Protein AF-0000000072240256 (afdb_homodimer)

InterPro domains:
  IPR012967 Caffeic acid 3-O-methyltransferase-like, dimerisation domain [PF08100] (17-102)
  IPR016461 O-methyltransferase-like [PS51683] (16-143)
  IPR036388 Winged helix-like DNA-binding domain superfamily [G3DSA:1.10.10.10] (6-111)
  IPR036390 Winged helix DNA-binding domain superfamily [SSF46785] (7-102)

Solvent-accessible surface area (backbone atoms only — not comparable to full-atom values): 14854 Å² total; per-residue (Å²): 123,79,47,72,65,53,49,48,50,53,40,48,49,53,51,48,54,38,41,46,10,36,51,48,16,33,53,53,35,35,38,56,76,59,38,49,56,48,52,32,44,51,49,19,64,73,68,71,41,66,30,42,29,59,56,52,11,62,75,56,64,32,20,48,69,39,36,38,48,51,50,53,54,36,28,78,71,47,32,26,42,73,38,80,74,62,69,63,14,30,37,64,28,80,58,28,52,34,47,24,83,86,44,90,83,36,47,40,65,57,35,59,56,62,43,23,66,68,52,49,54,52,37,69,42,42,53,57,25,26,46,67,53,43,78,80,53,97,67,66,63,88,105,120,79,48,72,66,52,49,48,50,53,40,47,49,52,51,49,54,38,40,48,11,38,51,48,16,32,51,54,35,35,39,56,75,59,39,49,58,48,51,32,44,52,47,19,65,72,68,71,42,68,30,41,30,59,56,50,12,63,75,56,65,33,19,48,69,37,35,38,46,50,51,53,55,36,27,77,70,46,33,29,40,73,38,81,76,62,69,64,14,29,38,64,28,79,58,27,52,35,48,25,82,86,44,90,82,36,48,40,64,58,35,59,56,62,42,23,66,69,53,50,52,53,38,70,43,43,54,58,23,26,46,67,54,43,77,81,51,98,66,66,63,87,107

Nearest PDB structures (foldseek):
  1lnw-assembly4_G  TM=4.981E-01  e=1.175E-02  Pseudomonas aeruginosa
  1zar-assembly1_A  TM=7.454E-01  e=1.101E-01  Archaeoglobus fulgidus
  1zao-assembly1_A  TM=7.449E-01  e=1.402E-01  Archaeoglobus fulgidus
  4b8x-assembly1_A  TM=4.854E-01  e=3.284E-02  Streptomyces coelicolor
  3e6m-assembly3_E  TM=4.024E-01  e=3.092E-02  Ruegeria pomeroyi

Foldseek 3Di:
DPPPVRVVVVVVVVVVCVVCVLVVLVLLLCCLVLCLQVVQAVVCVVVVHWAALQRSCVVSVHDSVVSLVSVVVVVVVVQWPADVPPHRTIHGGPNVVLSHPPDPNRCVVVSCVCSPPVNVVQVVCVVVCVVVVDRPDPPPPPD/DPPPVRVVVVVVVVVVCVVCVLVVLVLLLCCLVLCLQVVQAVVCVVVVHWAALQRSCVVSVHDSVVSLVSVVVVVVVVQWPQDVPPHRTIHGGPNVVLSHPPDPNRCVVVSCVCSPPVNVVQVVCVVVCVVVVDRPDPPPPPD

Sequence (286 aa):
MPGYYEEYFEDFHTIFNICSGHWKTAILRTLVSLGFIDIIEAKATETKGPVLASEVASLCHTDKDFTYRLLRAASTLSLVKEHDYPQYSFTVTRLGSLLLKDREDSARGLILWEGSKELCHIWLELEKAVKTGKKVTGDMFWLMPGYYEEYFEDFHTIFNICSGHWKTAILRTLVSLGFIDIIEAKATETKGPVLASEVASLCHTDKDFTYRLLRAASTLSLVKEHDYPQYSFTVTRLGSLLLKDREDSARGLILWEGSKELCHIWLELEKAVKTGKKVTGDMFWL

Secondary structure (DSSP, 8-state):
---HHHHHHHHHHHHHHHHTHHHHHHHHHHHHHTTHHHHHHHHHHHHTS-EEHHHHHHHHT--HHHHHHHHHHHHHTTSEEEESSSTTEEEE-TTGGGG-TT-TT-SHHHHHHHT-HHHHHHHTTHHHHHHH---SSTT----/---HHHHHHHHHHHHHHHHTHHHHHHHHHHHHHTTHHHHHHHHHHHHTS-EEHHHHHHHHT--HHHHHHHHHHHHHTTSEEEESSSTTEEEE-TTGGGG-TT-TT-SHHHHHHHT-HHHHHHHTTHHHHHHH---SSTT----

Organism: Galdieria sulphuraria (NCBI:txid130081)

Structure (mmCIF, N/CA/C/O backbone):
data_AF-0000000072240256-model_v1
#
loop_
_entity.id
_entity.type
_entity.pdbx_description
1 polymer O-methyltransferase
#
loop_
_atom_site.group_PDB
_atom_site.id
_atom_site.type_symbol
_atom_site.label_atom_id
_atom_site.label_alt_id
_atom_site.label_comp_id
_atom_site.label_asym_id
_atom_site.label_entity_id
_atom_site.label_seq_id
_atom_site.pdbx_PDB_ins_code
_atom_site.Cartn_x
_atom_site.Cartn_y
_atom_site.Cartn_z
_atom_site.occupancy
_atom_site.B_iso_or_equiv
_atom_site.auth_seq_id
_atom_site.auth_comp_id
_atom_site.auth_asym_id
_atom_site.auth_atom_id
_atom_site.pdbx_PDB_model_num
ATOM 1 N N . MET A 1 1 ? -22.5 -0.4 21.953 1 55.22 1 MET A N 1
ATOM 2 C CA . MET A 1 1 ? -21.469 0.494 21.438 1 55.22 1 MET A CA 1
ATOM 3 C C . MET A 1 1 ? -20.094 -0.173 21.469 1 55.22 1 MET A C 1
ATOM 5 O O . MET A 1 1 ? -19.766 -0.878 22.422 1 55.22 1 MET A O 1
ATOM 9 N N . PRO A 1 2 ? -19.438 -0.271 20.266 1 68.69 2 PRO A N 1
ATOM 10 C CA . PRO A 1 2 ? -18.219 -1.046 20.469 1 68.69 2 PRO A CA 1
ATOM 11 C C . PRO A 1 2 ? -17.391 -0.545 21.656 1 68.69 2 PRO A C 1
ATOM 13 O O . PRO A 1 2 ? -17.406 0.646 21.969 1 68.69 2 PRO A O 1
ATOM 16 N N . GLY A 1 3 ? -17.031 -1.345 22.578 1 79.06 3 GLY A N 1
ATOM 17 C CA . GLY A 1 3 ? -16.125 -0.976 23.656 1 79.06 3 GLY A CA 1
ATOM 18 C C . GLY A 1 3 ? -14.844 -0.327 23.156 1 79.06 3 GLY A C 1
ATOM 19 O O . GLY A 1 3 ? -14.531 -0.375 21.969 1 79.06 3 GLY A O 1
ATOM 20 N N . TYR A 1 4 ? -14.336 0.497 24.078 1 85.19 4 TYR A N 1
ATOM 21 C CA . TYR A 1 4 ? -13.078 1.182 23.781 1 85.19 4 TYR A CA 1
ATOM 22 C C . TYR A 1 4 ? -12.109 0.248 23.078 1 85.19 4 TYR A C 1
ATOM 24 O O . TYR A 1 4 ? -11.516 0.613 22.047 1 85.19 4 TYR A O 1
ATOM 32 N N . TYR A 1 5 ? -11.969 -0.942 23.5 1 87.69 5 TYR A N 1
ATOM 33 C CA . TYR A 1 5 ? -11 -1.888 22.953 1 87.69 5 TYR A CA 1
ATOM 34 C C . TYR A 1 5 ? -11.398 -2.332 21.547 1 87.69 5 TYR A C 1
ATOM 36 O O . TYR A 1 5 ? -10.539 -2.521 20.688 1 87.69 5 TYR A O 1
ATOM 44 N N . GLU A 1 6 ? -12.688 -2.424 21.359 1 89.94 6 GLU A N 1
ATOM 45 C CA . GLU A 1 6 ? -13.172 -2.803 20.031 1 89.94 6 GLU A CA 1
ATOM 46 C C . GLU A 1 6 ? -12.906 -1.7 19.016 1 89.94 6 GLU A C 1
ATOM 48 O O . GLU A 1 6 ? -12.461 -1.974 17.891 1 89.94 6 GLU A O 1
ATOM 53 N N . GLU A 1 7 ? -13.18 -0.525 19.453 1 90.06 7 GLU A N 1
ATOM 54 C CA . GLU A 1 7 ? -12.914 0.614 18.578 1 90.06 7 GLU A CA 1
ATOM 55 C C . GLU A 1 7 ? -11.422 0.758 18.297 1 90.06 7 GLU A C 1
ATOM 57 O O . GLU A 1 7 ? -11.031 1.042 17.156 1 90.06 7 GLU A O 1
ATOM 62 N N . TYR A 1 8 ? -10.641 0.623 19.344 1 91.81 8 TYR A N 1
ATOM 63 C CA . TYR A 1 8 ? -9.195 0.705 19.188 1 91.81 8 TYR A CA 1
ATOM 64 C C . TYR A 1 8 ? -8.695 -0.358 18.219 1 91.81 8 TYR A C 1
ATOM 66 O O . TYR A 1 8 ? -7.887 -0.067 17.328 1 91.81 8 TYR A O 1
ATOM 74 N N . PHE A 1 9 ? -9.211 -1.522 18.375 1 91.75 9 PHE A N 1
ATOM 75 C CA . PHE A 1 9 ? -8.773 -2.621 17.516 1 91.75 9 PHE A CA 1
ATOM 76 C C . PHE A 1 9 ? -9.148 -2.359 16.062 1 91.75 9 PHE A C 1
ATOM 78 O O . PHE A 1 9 ? -8.359 -2.621 15.156 1 91.75 9 PHE A O 1
ATOM 85 N N . GLU A 1 10 ? -10.289 -1.871 15.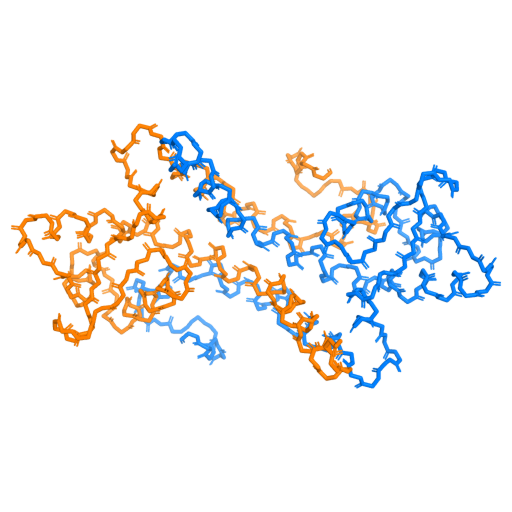859 1 94.69 10 GLU A N 1
ATOM 86 C CA . GLU A 1 10 ? -10.727 -1.55 14.508 1 94.69 10 GLU A CA 1
ATOM 87 C C . GLU A 1 10 ? -9.867 -0.456 13.891 1 94.69 10 GLU A C 1
ATOM 89 O O . GLU A 1 10 ? -9.477 -0.55 12.727 1 94.69 10 GLU A O 1
ATOM 94 N N . ASP A 1 11 ? -9.578 0.544 14.695 1 95.5 11 ASP A N 1
ATOM 95 C CA . ASP A 1 11 ? -8.758 1.647 14.219 1 95.5 11 ASP A CA 1
ATOM 96 C C . ASP A 1 11 ? -7.324 1.188 13.953 1 95.5 11 ASP A C 1
ATOM 98 O O . ASP A 1 11 ? -6.723 1.556 12.945 1 95.5 11 ASP A O 1
ATOM 102 N N . PHE A 1 12 ? -6.855 0.411 14.82 1 94.75 12 PHE A N 1
ATOM 103 C CA . PHE A 1 12 ? -5.508 -0.117 14.648 1 94.75 12 PHE A CA 1
ATOM 104 C C . PHE A 1 12 ? -5.418 -0.975 13.391 1 94.75 12 PHE A C 1
ATOM 106 O O . PHE A 1 12 ? -4.445 -0.883 12.641 1 94.75 12 PHE A O 1
ATOM 113 N N . HIS A 1 13 ? -6.402 -1.775 13.211 1 94.75 13 HIS A N 1
ATOM 114 C CA . HIS A 1 13 ? -6.449 -2.602 12.008 1 94.75 13 HIS A CA 1
ATOM 115 C C . HIS A 1 13 ? -6.445 -1.742 10.75 1 94.75 13 HIS A C 1
ATOM 117 O O . HIS A 1 13 ? -5.766 -2.068 9.773 1 94.75 13 HIS A O 1
ATOM 123 N N . THR A 1 14 ? -7.172 -0.685 10.773 1 95.94 14 THR A N 1
ATOM 124 C CA . THR A 1 14 ? -7.219 0.231 9.641 1 95.94 14 THR A CA 1
ATOM 125 C C . THR A 1 14 ? -5.852 0.865 9.398 1 95.94 14 THR A C 1
ATOM 127 O O . THR A 1 14 ? -5.383 0.927 8.258 1 95.94 14 THR A O 1
ATOM 130 N N . ILE A 1 15 ? -5.148 1.296 10.469 1 96.56 15 ILE A N 1
ATOM 131 C CA . ILE A 1 15 ? -3.814 1.884 10.359 1 96.56 15 ILE A CA 1
ATOM 132 C C . ILE A 1 15 ? -2.834 0.845 9.82 1 96.56 15 ILE A C 1
ATOM 134 O O . ILE A 1 15 ? -2.029 1.143 8.938 1 96.56 15 ILE A O 1
ATOM 138 N N . PHE A 1 16 ? -2.998 -0.315 10.375 1 93.62 16 PHE A N 1
ATOM 139 C CA . PHE A 1 16 ? -2.123 -1.391 9.922 1 93.62 16 PHE A CA 1
ATOM 140 C C . PHE A 1 16 ? -2.34 -1.68 8.438 1 93.62 16 PHE A C 1
ATOM 142 O O . PHE A 1 16 ? -1.383 -1.915 7.699 1 93.62 16 PHE A O 1
ATOM 149 N N . ASN A 1 17 ? -3.561 -1.658 8.031 1 93.81 17 ASN A N 1
ATOM 150 C CA . ASN A 1 17 ? -3.896 -1.899 6.629 1 93.81 17 ASN A CA 1
ATOM 151 C C . ASN A 1 17 ? -3.299 -0.833 5.715 1 93.81 17 ASN A C 1
ATOM 153 O O . ASN A 1 17 ? -2.83 -1.14 4.617 1 93.81 17 ASN A O 1
ATOM 157 N N . ILE A 1 18 ? -3.289 0.385 6.109 1 95.5 18 ILE A N 1
ATOM 158 C CA . ILE A 1 18 ? -2.68 1.469 5.348 1 95.5 18 ILE A CA 1
ATOM 159 C C . ILE A 1 18 ? -1.162 1.291 5.32 1 95.5 18 ILE A C 1
ATOM 161 O O . ILE A 1 18 ? -0.541 1.367 4.258 1 95.5 18 ILE A O 1
ATOM 165 N N . CYS A 1 19 ? -0.596 1.024 6.449 1 94 19 CYS A N 1
ATOM 166 C CA . CYS A 1 19 ? 0.85 0.909 6.605 1 94 19 CYS A CA 1
ATOM 167 C C . CYS A 1 19 ? 1.397 -0.248 5.777 1 94 19 CYS A C 1
ATOM 169 O O . CYS A 1 19 ? 2.498 -0.159 5.23 1 94 19 CYS A O 1
ATOM 171 N N . SER A 1 20 ? 0.608 -1.283 5.68 1 91.56 20 SER A N 1
ATOM 172 C CA . SER A 1 20 ? 1.059 -2.484 4.984 1 91.56 20 SER A CA 1
ATOM 173 C C . SER A 1 20 ? 0.743 -2.41 3.492 1 91.56 20 SER A C 1
ATOM 175 O O . SER A 1 20 ? 0.905 -3.395 2.77 1 91.56 20 SER A O 1
ATOM 177 N N . GLY A 1 21 ? 0.26 -1.317 3.041 1 94 21 GLY A N 1
ATOM 178 C CA . GLY A 1 21 ? -0.138 -1.176 1.648 1 94 21 GLY A CA 1
ATOM 179 C C . GLY A 1 21 ? 0.978 -1.496 0.673 1 94 21 GLY A C 1
ATOM 180 O O . GLY A 1 21 ? 0.738 -2.09 -0.38 1 94 21 GLY A O 1
ATOM 181 N N . HIS A 1 22 ? 2.193 -1.195 1.035 1 90.62 22 HIS A N 1
ATOM 182 C CA . HIS A 1 22 ? 3.324 -1.367 0.131 1 90.62 22 HIS A CA 1
ATOM 183 C C . HIS A 1 22 ? 3.584 -2.844 -0.151 1 90.62 22 HIS A C 1
ATOM 185 O O . HIS A 1 22 ? 3.949 -3.211 -1.271 1 90.62 22 HIS A O 1
ATOM 191 N N . TRP A 1 23 ? 3.502 -3.629 0.8 1 90.81 23 TRP A N 1
ATOM 192 C CA . TRP A 1 23 ? 3.779 -5.02 0.456 1 90.81 23 TRP A CA 1
ATOM 193 C C . TRP A 1 23 ? 2.598 -5.645 -0.282 1 90.81 23 TRP A C 1
ATOM 195 O O . TRP A 1 23 ? 2.779 -6.539 -1.109 1 90.81 23 TRP A O 1
ATOM 205 N N . LYS A 1 24 ? 1.324 -5.195 -0.043 1 95.12 24 LYS A N 1
ATOM 206 C CA . LYS A 1 24 ? 0.193 -5.68 -0.831 1 95.12 24 LYS A CA 1
ATOM 207 C C . LYS A 1 24 ? 0.356 -5.316 -2.305 1 95.12 24 LYS A C 1
ATOM 209 O O . LYS A 1 24 ? 0.07 -6.133 -3.184 1 95.12 24 LYS A O 1
ATOM 214 N N . THR A 1 25 ? 0.802 -4.078 -2.545 1 95.31 25 THR A N 1
ATOM 215 C CA . THR A 1 25 ? 1.117 -3.656 -3.904 1 95.31 25 THR A CA 1
ATOM 216 C C . THR A 1 25 ? 2.182 -4.562 -4.52 1 95.31 25 THR A C 1
ATOM 218 O O . THR A 1 25 ? 2.057 -4.984 -5.672 1 95.31 25 THR A O 1
ATOM 221 N N . ALA A 1 26 ? 3.205 -4.871 -3.771 1 94.44 26 ALA A N 1
ATOM 222 C CA . ALA A 1 26 ? 4.297 -5.715 -4.254 1 94.44 26 ALA A CA 1
ATOM 223 C C . ALA A 1 26 ? 3.799 -7.117 -4.59 1 94.44 26 ALA A C 1
ATOM 225 O O . ALA A 1 26 ? 4.195 -7.695 -5.605 1 94.44 26 ALA A O 1
ATOM 226 N N . ILE A 1 27 ? 2.973 -7.652 -3.74 1 96.19 27 ILE A N 1
ATOM 227 C CA . ILE A 1 27 ? 2.406 -8.977 -3.963 1 96.19 27 ILE A CA 1
ATOM 228 C C . ILE A 1 27 ? 1.609 -8.984 -5.266 1 96.19 27 ILE A C 1
ATOM 230 O O . ILE A 1 27 ? 1.808 -9.859 -6.117 1 96.19 27 ILE A O 1
ATOM 234 N N . LEU A 1 28 ? 0.774 -8.023 -5.414 1 97.31 28 LEU A N 1
ATOM 235 C CA . LEU A 1 28 ? -0.078 -7.895 -6.594 1 97.31 28 LEU A CA 1
ATOM 236 C C . LEU A 1 28 ? 0.761 -7.766 -7.859 1 97.31 28 LEU A C 1
ATOM 238 O O . LEU A 1 28 ? 0.53 -8.477 -8.836 1 97.31 28 LEU A O 1
ATOM 242 N N . ARG A 1 29 ? 1.693 -6.91 -7.848 1 95.94 29 ARG A N 1
ATOM 243 C CA . ARG A 1 29 ? 2.547 -6.68 -9.008 1 95.94 29 ARG A CA 1
ATOM 244 C C . ARG A 1 29 ? 3.332 -7.934 -9.367 1 95.94 29 ARG A C 1
ATOM 246 O O . ARG A 1 29 ? 3.473 -8.266 -10.547 1 95.94 29 ARG A O 1
ATOM 253 N N . THR A 1 30 ? 3.846 -8.586 -8.375 1 96.69 30 THR A N 1
ATOM 254 C CA . THR A 1 30 ? 4.668 -9.773 -8.602 1 96.69 30 THR A CA 1
ATOM 255 C C . THR A 1 30 ? 3.83 -10.906 -9.188 1 96.69 30 THR A C 1
ATOM 257 O O . THR A 1 30 ? 4.277 -11.602 -10.102 1 96.69 30 THR A O 1
ATOM 260 N N . LEU A 1 31 ? 2.605 -11.07 -8.719 1 97.56 31 LEU A N 1
ATOM 261 C CA . LEU A 1 31 ? 1.695 -12.07 -9.258 1 97.56 31 LEU A CA 1
ATOM 262 C C . LEU A 1 31 ? 1.493 -11.867 -10.758 1 97.56 31 LEU A C 1
ATOM 264 O O . LEU A 1 31 ? 1.553 -12.82 -11.531 1 97.56 31 LEU A O 1
ATOM 268 N N . VAL A 1 32 ? 1.311 -10.656 -11.109 1 96.94 32 VAL A N 1
ATOM 269 C CA . VAL A 1 32 ? 0.989 -10.305 -12.484 1 96.94 32 VAL A CA 1
ATOM 270 C C . VAL A 1 32 ? 2.238 -10.422 -13.352 1 96.94 32 VAL A C 1
ATOM 272 O O . VAL A 1 32 ? 2.199 -11.031 -14.43 1 96.94 32 VAL A O 1
ATOM 275 N N . SER A 1 33 ? 3.324 -9.891 -12.883 1 96.31 33 SER A N 1
ATOM 276 C CA . SER A 1 33 ? 4.551 -9.852 -13.672 1 96.31 33 SER A CA 1
ATOM 277 C C . SER A 1 33 ? 5.094 -11.25 -13.914 1 96.31 33 SER A C 1
ATOM 279 O O . SER A 1 33 ? 5.676 -11.523 -14.969 1 96.31 33 SER A O 1
ATOM 281 N N . LEU A 1 34 ? 4.863 -12.125 -12.992 1 97.56 34 LEU A N 1
ATOM 282 C CA . LEU A 1 34 ? 5.406 -13.477 -13.117 1 97.56 34 LEU A CA 1
ATOM 283 C C . LEU A 1 34 ? 4.43 -14.391 -13.852 1 97.56 34 LEU A C 1
ATOM 285 O O . LEU A 1 34 ? 4.75 -15.547 -14.133 1 97.56 34 LEU A O 1
ATOM 289 N N . GLY A 1 35 ? 3.213 -13.914 -14.062 1 97.81 35 GLY A N 1
ATOM 290 C CA . GLY A 1 35 ? 2.242 -14.656 -14.844 1 97.81 35 GLY A CA 1
ATOM 291 C C . GLY A 1 35 ? 1.503 -15.711 -14.047 1 97.81 35 GLY A C 1
ATOM 292 O O . GLY A 1 35 ? 0.917 -16.641 -14.609 1 97.81 35 GLY A O 1
ATOM 293 N N . PHE A 1 36 ? 1.508 -15.602 -12.742 1 98.69 36 PHE A N 1
ATOM 294 C CA . PHE A 1 36 ? 0.912 -16.625 -11.891 1 98.69 36 PHE A CA 1
ATOM 295 C C . PHE A 1 36 ? -0.586 -16.734 -12.148 1 98.69 36 PHE A C 1
ATOM 297 O O . PHE A 1 36 ? -1.126 -17.844 -12.227 1 98.69 36 PHE A O 1
ATOM 304 N N . ILE A 1 37 ? -1.282 -15.648 -12.312 1 98.75 37 ILE A N 1
ATOM 305 C CA . ILE A 1 37 ? -2.73 -15.641 -12.484 1 98.75 37 ILE A CA 1
ATOM 306 C C . ILE A 1 37 ? -3.105 -16.359 -13.781 1 98.75 37 ILE A C 1
ATOM 308 O O . ILE A 1 37 ? -4 -17.203 -13.789 1 98.75 37 ILE A O 1
ATOM 312 N N . ASP A 1 38 ? -2.355 -16.094 -14.828 1 98.62 38 ASP A N 1
ATOM 313 C CA . ASP A 1 38 ? -2.625 -16.688 -16.125 1 98.62 38 ASP A CA 1
ATOM 314 C C . ASP A 1 38 ? -2.391 -18.203 -16.109 1 98.62 38 ASP A C 1
ATOM 316 O O . ASP A 1 38 ? -3.201 -18.969 -16.625 1 98.62 38 ASP A O 1
ATOM 320 N N . ILE A 1 39 ? -1.32 -18.578 -15.5 1 98.75 39 ILE A N 1
ATOM 321 C CA . ILE A 1 39 ? -0.947 -19.984 -15.477 1 98.75 39 ILE A CA 1
ATOM 322 C C . ILE A 1 39 ? -1.946 -20.766 -14.633 1 98.75 39 ILE A C 1
ATOM 324 O O . ILE A 1 39 ? -2.369 -21.859 -15.016 1 98.75 39 ILE A O 1
ATOM 328 N N . ILE A 1 40 ? -2.332 -20.219 -13.484 1 98.88 40 ILE A N 1
ATOM 329 C CA . ILE A 1 40 ? -3.287 -20.906 -12.617 1 98.88 40 ILE A CA 1
ATOM 330 C C . ILE A 1 40 ? -4.621 -21.062 -13.344 1 98.88 40 ILE A C 1
ATOM 332 O O . ILE A 1 40 ? -5.219 -22.141 -13.336 1 98.88 40 ILE A O 1
ATOM 336 N N . GLU A 1 41 ? -5.043 -20.016 -13.977 1 98.56 41 GLU A N 1
ATOM 337 C CA . GLU A 1 41 ? -6.312 -20.062 -14.688 1 98.56 41 GLU A CA 1
ATOM 338 C C . GLU A 1 41 ? -6.273 -21.094 -15.82 1 98.56 41 GLU A C 1
ATOM 340 O O . GLU A 1 41 ? -7.199 -21.891 -15.969 1 98.56 41 GLU A O 1
ATOM 345 N N . ALA A 1 42 ? -5.23 -21.062 -16.594 1 98.31 42 ALA A N 1
ATOM 346 C CA . ALA A 1 42 ? -5.094 -21.984 -17.719 1 98.31 42 ALA A CA 1
ATOM 347 C C . ALA A 1 42 ? -5.07 -23.438 -17.25 1 98.31 42 ALA A C 1
ATOM 349 O O . ALA A 1 42 ? -5.781 -24.281 -17.781 1 98.31 42 ALA A O 1
ATOM 350 N N . LYS A 1 43 ? -4.297 -23.688 -16.25 1 98.56 43 LYS A N 1
ATOM 351 C CA . LYS A 1 43 ? -4.156 -25.047 -15.758 1 98.56 43 LYS A CA 1
ATOM 352 C C . LYS A 1 43 ? -5.434 -25.516 -15.07 1 98.56 43 LYS A C 1
ATOM 354 O O . LYS A 1 43 ? -5.824 -26.688 -15.195 1 98.56 43 LYS A O 1
ATOM 359 N N . ALA A 1 44 ? -6.062 -24.609 -14.312 1 98.25 44 ALA A N 1
ATOM 360 C CA . ALA A 1 44 ? -7.32 -24.969 -13.656 1 98.25 44 ALA A CA 1
ATOM 361 C C . ALA A 1 44 ? -8.391 -25.328 -14.688 1 98.25 44 ALA A C 1
ATOM 363 O O . ALA A 1 44 ? -9.188 -26.25 -14.453 1 98.25 44 ALA A O 1
ATOM 364 N N . THR A 1 45 ? -8.438 -24.594 -15.742 1 97.12 45 THR A N 1
ATOM 365 C CA . THR A 1 45 ? -9.375 -24.875 -16.828 1 97.12 45 THR A CA 1
ATOM 366 C C . THR A 1 45 ? -9.062 -26.219 -17.484 1 97.12 45 THR A C 1
ATOM 368 O O . THR A 1 45 ? -9.969 -26.984 -17.781 1 97.12 45 THR A O 1
ATOM 371 N N . GLU A 1 46 ? -7.781 -26.422 -17.703 1 97.69 46 GLU A N 1
ATOM 372 C CA . GLU A 1 46 ? -7.328 -27.656 -18.344 1 97.69 46 GLU A CA 1
ATOM 373 C C . GLU A 1 46 ? -7.648 -28.875 -17.484 1 97.69 46 GLU A C 1
ATOM 375 O O . GLU A 1 46 ? -8.148 -29.875 -17.984 1 97.69 46 GLU A O 1
ATOM 380 N N . THR A 1 47 ? -7.441 -28.812 -16.188 1 96.94 47 THR A N 1
ATOM 381 C CA . THR A 1 47 ? -7.539 -29.969 -15.297 1 96.94 47 THR A CA 1
ATOM 382 C C . THR A 1 47 ? -8.875 -29.969 -14.555 1 96.94 47 THR A C 1
ATOM 384 O O . THR A 1 47 ? -9.203 -30.938 -13.859 1 96.94 47 THR A O 1
ATOM 387 N N . LYS A 1 48 ? -9.625 -28.938 -14.719 1 96.88 48 LYS A N 1
ATOM 388 C CA . LYS A 1 48 ? -10.906 -28.75 -14.047 1 96.88 48 LYS A CA 1
ATOM 389 C C . LYS A 1 48 ? -10.75 -28.859 -12.531 1 96.88 48 LYS A C 1
ATOM 391 O O . LYS A 1 48 ? -11.516 -29.578 -11.867 1 96.88 48 LYS A O 1
ATOM 396 N N . GLY A 1 49 ? -9.719 -28.25 -12.039 1 97.31 49 GLY A N 1
ATOM 397 C CA . GLY A 1 49 ? -9.438 -28.281 -10.617 1 97.31 49 GLY A CA 1
ATOM 398 C C . GLY A 1 49 ? -8.367 -27.297 -10.195 1 97.31 49 GLY A C 1
ATOM 399 O O . GLY A 1 49 ? -7.82 -26.578 -11.031 1 97.31 49 GLY A O 1
ATOM 400 N N . PRO A 1 50 ? -8.109 -27.25 -8.867 1 98.56 50 PRO A N 1
ATOM 401 C CA . PRO A 1 50 ? -7.082 -26.328 -8.367 1 98.56 50 PRO A CA 1
ATOM 402 C C . PRO A 1 50 ? -5.676 -26.734 -8.805 1 98.56 50 PRO A C 1
ATOM 404 O O . PRO A 1 50 ? -5.434 -27.906 -9.125 1 98.56 50 PRO A O 1
ATOM 407 N N . VAL A 1 51 ? -4.801 -25.75 -8.867 1 98.75 51 VAL A N 1
ATOM 408 C CA . VAL A 1 51 ? -3.443 -25.938 -9.375 1 98.75 51 VAL A CA 1
ATOM 409 C C . VAL A 1 51 ? -2.447 -25.875 -8.219 1 98.75 51 VAL A C 1
ATOM 411 O O . VAL A 1 51 ? -2.516 -24.969 -7.379 1 98.75 51 VAL A O 1
ATOM 414 N N . LEU A 1 52 ? -1.559 -26.797 -8.18 1 98.81 52 LEU A N 1
ATOM 415 C CA . LEU A 1 52 ? -0.552 -26.844 -7.121 1 98.81 52 LEU A CA 1
ATOM 416 C C . LEU A 1 52 ? 0.452 -25.703 -7.285 1 98.81 52 LEU A C 1
ATOM 418 O O . LEU A 1 52 ? 0.872 -25.391 -8.406 1 98.81 52 LEU A O 1
ATOM 422 N N . ALA A 1 53 ? 0.86 -25.156 -6.109 1 98.75 53 ALA A N 1
ATOM 423 C CA . ALA A 1 53 ? 1.897 -24.141 -6.129 1 98.75 53 ALA A CA 1
ATOM 424 C C . ALA A 1 53 ? 3.162 -24.641 -6.816 1 98.75 53 ALA A C 1
ATOM 426 O O . ALA A 1 53 ? 3.838 -23.891 -7.52 1 98.75 53 ALA A O 1
ATOM 427 N N . SER A 1 54 ? 3.461 -25.891 -6.602 1 98.62 54 SER A N 1
ATOM 428 C CA . SER A 1 54 ? 4.656 -26.484 -7.203 1 98.62 54 SER A CA 1
ATOM 429 C C . SER A 1 54 ? 4.555 -26.5 -8.727 1 98.62 54 SER A C 1
ATOM 431 O O . SER A 1 54 ? 5.555 -26.328 -9.422 1 98.62 54 SER A O 1
ATOM 433 N N . GLU A 1 55 ? 3.377 -26.734 -9.242 1 98.62 55 GLU A N 1
ATOM 434 C CA . GLU A 1 55 ? 3.164 -26.719 -10.688 1 98.62 55 GLU A CA 1
ATOM 435 C C . GLU A 1 55 ? 3.32 -25.297 -11.242 1 98.62 55 GLU A C 1
ATOM 437 O O . GLU A 1 55 ? 3.916 -25.109 -12.305 1 98.62 55 GLU A O 1
ATOM 442 N N . VAL A 1 56 ? 2.82 -24.359 -10.531 1 98.75 56 VAL A N 1
ATOM 443 C CA . VAL A 1 56 ? 2.967 -22.969 -10.93 1 98.75 56 VAL A CA 1
ATOM 444 C C . VAL A 1 56 ? 4.449 -22.594 -10.969 1 98.75 56 VAL A C 1
ATOM 446 O O . VAL A 1 56 ? 4.922 -22 -11.945 1 98.75 56 VAL A O 1
ATOM 449 N N . ALA A 1 57 ? 5.16 -22.984 -9.891 1 98.75 57 ALA A N 1
ATOM 450 C CA . ALA A 1 57 ? 6.59 -22.703 -9.797 1 98.75 57 ALA A CA 1
ATOM 451 C C . ALA A 1 57 ? 7.344 -23.281 -10.984 1 98.75 57 ALA A C 1
ATOM 453 O O . ALA A 1 57 ? 8.195 -22.625 -11.586 1 98.75 57 ALA A O 1
ATOM 454 N N . SER A 1 58 ? 7.008 -24.5 -11.336 1 98.62 58 SER A N 1
ATOM 455 C CA . SER A 1 58 ? 7.664 -25.188 -12.438 1 98.62 58 SER A CA 1
ATOM 456 C C . SER A 1 58 ? 7.391 -24.484 -13.766 1 98.62 58 SER A C 1
ATOM 458 O O . SER A 1 58 ? 8.312 -24.25 -14.555 1 98.62 58 SER A O 1
ATOM 460 N N . LEU A 1 59 ? 6.18 -24.125 -13.992 1 98.12 59 LEU A N 1
ATOM 461 C CA . LEU A 1 59 ? 5.77 -23.547 -15.266 1 98.12 59 LEU A CA 1
ATOM 462 C C . LEU A 1 59 ? 6.285 -22.125 -15.414 1 98.12 59 LEU A C 1
ATOM 464 O O . LEU A 1 59 ? 6.594 -21.688 -16.516 1 98.12 59 LEU A O 1
ATOM 468 N N . CYS A 1 60 ? 6.418 -21.422 -14.312 1 98.12 60 CYS A N 1
ATOM 469 C CA . CYS A 1 60 ? 6.859 -20.031 -14.344 1 98.12 60 CYS A CA 1
ATOM 470 C C . CYS A 1 60 ? 8.352 -19.922 -14.062 1 98.12 60 CYS A C 1
ATOM 472 O O . CYS A 1 60 ? 8.914 -18.828 -14.07 1 98.12 60 CYS A O 1
ATOM 474 N N . HIS A 1 61 ? 8.992 -21.016 -13.82 1 98.12 61 HIS A N 1
ATOM 475 C CA . HIS A 1 61 ? 10.422 -21.062 -13.539 1 98.12 61 HIS A CA 1
ATOM 476 C C . HIS A 1 61 ? 10.789 -20.188 -12.344 1 98.12 61 HIS A C 1
ATOM 478 O O . HIS A 1 61 ? 11.688 -19.344 -12.445 1 98.12 61 HIS A O 1
ATOM 484 N N . THR A 1 62 ? 10.047 -20.422 -11.258 1 98.44 62 THR A N 1
ATOM 485 C CA . THR A 1 62 ? 10.289 -19.719 -10 1 98.44 62 THR A CA 1
ATOM 486 C C . THR A 1 62 ? 10.578 -20.703 -8.875 1 98.44 62 THR A C 1
ATOM 488 O O . THR A 1 62 ? 10.461 -21.906 -9.055 1 98.44 62 THR A O 1
ATOM 491 N N . ASP A 1 63 ? 11.094 -20.172 -7.723 1 97.81 63 ASP A N 1
ATOM 492 C CA . ASP A 1 63 ? 11.398 -21 -6.566 1 97.81 63 ASP A CA 1
ATOM 493 C C . ASP A 1 63 ? 10.125 -21.578 -5.945 1 97.81 63 ASP A C 1
ATOM 495 O O . ASP A 1 63 ? 9.156 -20.844 -5.723 1 97.81 63 ASP A O 1
ATOM 499 N N . 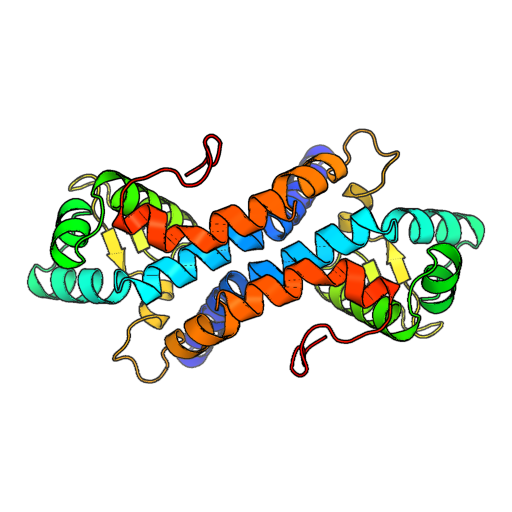LYS A 1 64 ? 10.125 -22.844 -5.621 1 97.69 64 LYS A N 1
ATOM 500 C CA . LYS A 1 64 ? 8.93 -23.562 -5.164 1 97.69 64 LYS A CA 1
ATOM 501 C C . LYS A 1 64 ? 8.406 -22.969 -3.859 1 97.69 64 LYS A C 1
ATOM 503 O O . LYS A 1 64 ? 7.219 -22.672 -3.744 1 97.69 64 LYS A O 1
ATOM 508 N N . ASP A 1 65 ? 9.297 -22.812 -2.871 1 96.12 65 ASP A N 1
ATOM 509 C CA . ASP A 1 65 ? 8.891 -22.328 -1.557 1 96.12 65 ASP A CA 1
ATOM 510 C C . ASP A 1 65 ? 8.367 -20.891 -1.635 1 96.12 65 ASP A C 1
ATOM 512 O O . ASP A 1 65 ? 7.316 -20.578 -1.078 1 96.12 65 ASP A O 1
ATOM 516 N N . PHE A 1 66 ? 9.086 -20.047 -2.359 1 96.5 66 PHE A N 1
ATOM 517 C CA . PHE A 1 66 ? 8.703 -18.656 -2.475 1 96.5 66 PHE A CA 1
ATOM 518 C C . PHE A 1 66 ? 7.438 -18.5 -3.309 1 96.5 66 PHE A C 1
ATOM 520 O O . PHE A 1 66 ? 6.633 -17.594 -3.066 1 96.5 66 PHE A O 1
ATOM 527 N N . THR A 1 67 ? 7.242 -19.375 -4.266 1 98.19 67 THR A N 1
ATOM 528 C CA . THR A 1 67 ? 6.008 -19.375 -5.039 1 98.19 67 THR A CA 1
ATOM 529 C C . THR A 1 67 ? 4.805 -19.656 -4.145 1 98.19 67 THR A C 1
ATOM 531 O O . THR A 1 67 ? 3.811 -18.938 -4.18 1 98.19 67 THR A O 1
ATOM 534 N N . TYR A 1 68 ? 4.957 -20.656 -3.283 1 98.31 68 TYR A N 1
ATOM 535 C CA . TYR A 1 68 ? 3.865 -21 -2.373 1 98.31 68 TYR A CA 1
ATOM 536 C C . TYR A 1 68 ? 3.578 -19.844 -1.422 1 98.31 68 TYR A C 1
ATOM 538 O O . TYR A 1 68 ? 2.42 -19.484 -1.194 1 98.31 68 TYR A O 1
ATOM 546 N N . ARG A 1 69 ? 4.586 -19.266 -0.905 1 96.62 69 ARG A N 1
ATOM 547 C CA . ARG A 1 69 ? 4.418 -18.172 0.036 1 96.62 69 ARG A CA 1
ATOM 548 C C . ARG A 1 69 ? 3.732 -16.984 -0.63 1 96.62 69 ARG A C 1
ATOM 550 O O . ARG A 1 69 ? 2.881 -16.328 -0.022 1 96.62 69 ARG A O 1
ATOM 557 N N . LEU A 1 70 ? 4.16 -16.688 -1.843 1 97.75 70 LEU A N 1
ATOM 558 C CA . LEU A 1 70 ? 3.525 -15.586 -2.566 1 97.75 70 LEU A CA 1
ATOM 559 C C . LEU A 1 70 ? 2.049 -15.875 -2.807 1 97.75 70 LEU A C 1
ATOM 561 O O . LEU A 1 70 ? 1.202 -14.992 -2.619 1 97.75 70 LEU A O 1
ATOM 565 N N . LEU A 1 71 ? 1.761 -17.109 -3.207 1 98.62 71 LEU A N 1
ATOM 566 C CA . LEU A 1 71 ? 0.375 -17.469 -3.484 1 98.62 71 LEU A CA 1
ATOM 567 C C . LEU A 1 71 ? -0.459 -17.453 -2.209 1 98.62 71 LEU A C 1
ATOM 569 O O . LEU A 1 71 ? -1.626 -17.047 -2.232 1 98.62 71 LEU A O 1
ATOM 573 N N . ARG A 1 72 ? 0.134 -17.859 -1.107 1 98.19 72 ARG A N 1
ATOM 574 C CA . ARG A 1 72 ? -0.562 -17.781 0.173 1 98.19 72 ARG A CA 1
ATOM 575 C C . ARG A 1 72 ? -0.856 -16.328 0.551 1 98.19 72 ARG A C 1
ATOM 577 O O . ARG A 1 72 ? -1.96 -16.016 0.998 1 98.19 72 ARG A O 1
ATOM 584 N N . ALA A 1 73 ? 0.129 -15.523 0.385 1 97.06 73 ALA A N 1
ATOM 585 C CA . ALA A 1 73 ? -0.074 -14.102 0.644 1 97.06 73 ALA A CA 1
ATOM 586 C C . ALA A 1 73 ? -1.168 -13.531 -0.255 1 97.06 73 ALA A C 1
ATOM 588 O O . ALA A 1 73 ? -2.035 -12.781 0.208 1 97.06 73 ALA A O 1
ATOM 589 N N . ALA A 1 74 ? -1.174 -13.906 -1.535 1 98.31 74 ALA A N 1
ATOM 590 C CA . ALA A 1 74 ? -2.17 -13.438 -2.494 1 98.31 74 ALA A CA 1
ATOM 591 C C . ALA A 1 74 ? -3.57 -13.898 -2.1 1 98.31 74 ALA A C 1
ATOM 593 O O . ALA A 1 74 ? -4.555 -13.195 -2.355 1 98.31 74 ALA A O 1
ATOM 594 N N . SER A 1 75 ? -3.643 -15.086 -1.465 1 98.62 75 SER A N 1
ATOM 595 C CA . SER A 1 75 ? -4.934 -15.609 -1.029 1 98.62 75 SER A CA 1
ATOM 596 C C . SER A 1 75 ? -5.531 -14.758 0.086 1 98.62 75 SER A C 1
ATOM 598 O O . SER A 1 75 ? -6.75 -14.609 0.173 1 98.62 75 SER A O 1
ATOM 600 N N . THR A 1 76 ? -4.656 -14.195 0.94 1 96.81 76 THR A N 1
ATOM 601 C CA . THR A 1 76 ? -5.133 -13.312 1.996 1 96.81 76 THR A CA 1
ATOM 602 C C . THR A 1 76 ? -5.699 -12.023 1.405 1 96.81 76 THR A C 1
ATOM 604 O O . THR A 1 76 ? -6.504 -11.344 2.043 1 96.81 76 THR A O 1
ATOM 607 N N . LEU A 1 77 ? -5.301 -11.695 0.189 1 97.19 77 LEU A N 1
ATOM 608 C CA . LEU A 1 77 ? -5.812 -10.531 -0.518 1 97.19 77 LEU A CA 1
ATOM 609 C C . LEU A 1 77 ? -6.988 -10.906 -1.414 1 97.19 77 LEU A C 1
ATOM 611 O O . LEU A 1 77 ? -7.488 -10.078 -2.174 1 97.19 77 LEU A O 1
ATOM 615 N N . SER A 1 78 ? -7.34 -12.141 -1.432 1 98.31 78 SER A N 1
ATOM 616 C CA . SER A 1 78 ? -8.492 -12.688 -2.139 1 98.31 78 SER A CA 1
ATOM 617 C C . SER A 1 78 ? -8.266 -12.68 -3.646 1 98.31 78 SER A C 1
ATOM 619 O O . SER A 1 78 ? -9.227 -12.641 -4.422 1 98.31 78 SER A O 1
ATOM 621 N N . LEU A 1 79 ? -7.043 -12.695 -4.062 1 98.62 79 LEU A N 1
ATOM 622 C CA . LEU A 1 79 ? -6.734 -12.719 -5.488 1 98.62 79 LEU A CA 1
ATOM 623 C C . LEU A 1 79 ? -6.77 -14.148 -6.023 1 98.62 79 LEU A C 1
ATOM 625 O O . LEU A 1 79 ? -7.082 -14.367 -7.195 1 98.62 79 LEU A O 1
ATOM 629 N N . VAL A 1 80 ? -6.422 -15.047 -5.16 1 98.88 80 VAL A N 1
ATOM 630 C CA . VAL A 1 80 ? -6.527 -16.484 -5.41 1 98.88 80 VAL A CA 1
ATOM 631 C C . VAL A 1 80 ? -7.152 -17.172 -4.199 1 98.88 80 VAL A C 1
ATOM 633 O O . VAL A 1 80 ? -7.234 -16.594 -3.117 1 98.88 80 VAL A O 1
ATOM 636 N N . LYS A 1 81 ? -7.66 -18.297 -4.418 1 98.81 81 LYS A N 1
ATOM 637 C CA . LYS A 1 81 ? -8.211 -19.125 -3.342 1 98.81 81 LYS A CA 1
ATOM 638 C C . LYS A 1 81 ? -7.316 -20.328 -3.064 1 98.81 81 LYS A C 1
ATOM 640 O O . LYS A 1 81 ? -6.992 -21.094 -3.977 1 98.81 81 LYS A O 1
ATOM 645 N N . GLU A 1 82 ? -6.848 -20.422 -1.879 1 98.81 82 GLU A N 1
ATOM 646 C CA . GLU A 1 82 ? -6.145 -21.641 -1.465 1 98.81 82 GLU A CA 1
ATOM 647 C C . GLU A 1 82 ? -7.121 -22.734 -1.052 1 98.81 82 GLU A C 1
ATOM 649 O O . GLU A 1 82 ? -8.062 -22.469 -0.29 1 98.81 82 GLU A O 1
ATOM 654 N N . HIS A 1 83 ? -6.918 -23.922 -1.593 1 98.56 83 HIS A N 1
ATOM 655 C CA . HIS A 1 83 ? -7.824 -25.016 -1.298 1 98.56 83 HIS A CA 1
ATOM 656 C C . HIS A 1 83 ? -7.23 -25.953 -0.249 1 98.56 83 HIS A C 1
ATOM 658 O O . HIS A 1 83 ? -6.008 -26.062 -0.13 1 98.56 83 HIS A O 1
ATOM 664 N N . ASP A 1 84 ? -8.086 -26.562 0.465 1 97.06 84 ASP A N 1
ATOM 665 C CA . ASP A 1 84 ? -7.668 -27.531 1.474 1 97.06 84 ASP A CA 1
ATOM 666 C C . ASP A 1 84 ? -7.23 -28.844 0.827 1 97.06 84 ASP A C 1
ATOM 668 O O . ASP A 1 84 ? -6.355 -29.531 1.352 1 97.06 84 ASP A O 1
ATOM 672 N N . TYR A 1 85 ? -7.902 -29.125 -0.297 1 95.19 85 TYR A N 1
ATOM 673 C CA . TYR A 1 85 ? -7.582 -30.344 -1.026 1 95.19 85 TYR A CA 1
ATOM 674 C C . TYR A 1 85 ? -7.594 -30.109 -2.531 1 95.19 85 TYR A C 1
ATOM 676 O O . TYR A 1 85 ? -8.57 -29.594 -3.078 1 95.19 85 TYR A O 1
ATOM 684 N N . PRO A 1 86 ? -6.469 -30.609 -3.146 1 96.44 86 PRO A N 1
ATOM 685 C CA . PRO A 1 86 ? -5.184 -31.016 -2.564 1 96.44 86 PRO A CA 1
ATOM 686 C C . PRO A 1 86 ? -4.492 -29.875 -1.823 1 96.44 86 PRO A C 1
ATOM 688 O O . PRO A 1 86 ? -4.75 -28.703 -2.105 1 96.44 86 PRO A O 1
ATOM 691 N N . GLN A 1 87 ? -3.709 -30.172 -0.89 1 97.38 87 GLN A N 1
ATOM 692 C CA . GLN A 1 87 ? -2.979 -29.141 -0.141 1 97.38 87 GLN A CA 1
ATOM 693 C C . GLN A 1 87 ? -2.078 -28.328 -1.062 1 97.38 87 GLN A C 1
ATOM 695 O O . GLN A 1 87 ? -1.61 -28.828 -2.088 1 97.38 87 GLN A O 1
ATOM 700 N N . TYR A 1 88 ? -1.94 -27 -0.766 1 98.19 88 TYR A N 1
ATOM 701 C CA . TYR A 1 88 ? -1.042 -26.094 -1.464 1 98.19 88 TYR A CA 1
ATOM 702 C C . TYR A 1 88 ? -1.524 -25.828 -2.887 1 98.19 88 TYR A C 1
ATOM 704 O O . TYR A 1 88 ? -0.715 -25.672 -3.805 1 98.19 88 TYR A O 1
ATOM 712 N N . SER A 1 89 ? -2.822 -25.844 -3.041 1 98.81 89 SER A N 1
ATOM 713 C CA . SER A 1 89 ? -3.377 -25.625 -4.375 1 98.81 89 SER A CA 1
ATOM 714 C C . SER A 1 89 ? -4.25 -24.375 -4.41 1 98.81 89 SER A C 1
ATOM 716 O O . SER A 1 89 ? -4.758 -23.938 -3.375 1 98.81 89 SER A O 1
ATOM 718 N N . PHE A 1 90 ? -4.371 -23.844 -5.621 1 98.88 90 PHE A N 1
ATOM 719 C CA . PHE A 1 90 ? -4.984 -22.531 -5.758 1 98.88 90 PHE A CA 1
ATOM 720 C C . PHE A 1 90 ? -5.832 -22.453 -7.02 1 98.88 90 PHE A C 1
ATOM 722 O O . PHE A 1 90 ? -5.574 -23.172 -7.992 1 98.88 90 PHE A O 1
ATOM 729 N N . THR A 1 91 ? -6.852 -21.656 -6.98 1 98.88 91 THR A N 1
ATOM 730 C CA . THR A 1 91 ? -7.602 -21.203 -8.141 1 98.88 91 THR A CA 1
ATOM 731 C C . THR A 1 91 ? -7.703 -19.672 -8.148 1 98.88 91 THR A C 1
ATOM 733 O O . THR A 1 91 ? -7.504 -19.031 -7.121 1 98.88 91 THR A O 1
ATOM 736 N N . VAL A 1 92 ? -7.938 -19.172 -9.328 1 98.69 92 VAL A N 1
ATOM 737 C CA . VAL A 1 92 ? -8.125 -17.719 -9.445 1 98.69 92 VAL A CA 1
ATOM 738 C C . VAL A 1 92 ? -9.523 -17.344 -8.984 1 98.69 92 VAL A C 1
ATOM 740 O O . VAL A 1 92 ? -10.508 -18.016 -9.32 1 98.69 92 VAL A O 1
ATOM 743 N N . THR A 1 93 ? -9.641 -16.312 -8.086 1 98.56 93 THR A N 1
ATOM 744 C CA . THR A 1 93 ? -10.938 -15.828 -7.637 1 98.56 93 THR A CA 1
ATOM 745 C C . THR A 1 93 ? -11.555 -14.906 -8.68 1 98.56 93 THR A C 1
ATOM 747 O O . THR A 1 93 ? -10.922 -14.586 -9.688 1 98.56 93 THR A O 1
ATOM 750 N N . ARG A 1 94 ? -12.781 -14.531 -8.414 1 97.06 94 ARG A N 1
ATOM 751 C CA . ARG A 1 94 ? -13.414 -13.523 -9.258 1 97.06 94 ARG A CA 1
ATOM 752 C C . ARG A 1 94 ? -12.586 -12.234 -9.281 1 97.06 94 ARG A C 1
ATOM 754 O O . ARG A 1 94 ? -12.367 -11.656 -10.344 1 97.06 94 ARG A O 1
ATOM 761 N N . LEU A 1 95 ? -12.117 -11.758 -8.148 1 97.94 95 LEU A N 1
ATOM 762 C CA . LEU A 1 95 ? -11.281 -10.562 -8.047 1 97.94 95 LEU A CA 1
ATOM 763 C C . LEU A 1 95 ? -9.992 -10.734 -8.844 1 97.94 95 LEU A C 1
ATOM 765 O O . LEU A 1 95 ? -9.633 -9.859 -9.633 1 97.94 95 LEU A O 1
ATOM 769 N N . GLY A 1 96 ? -9.383 -11.883 -8.68 1 98.31 96 GLY A N 1
ATOM 770 C CA . GLY A 1 96 ? -8.125 -12.156 -9.359 1 98.31 96 GLY A CA 1
ATOM 771 C C . GLY A 1 96 ? -8.266 -12.227 -10.867 1 98.31 96 GLY A C 1
ATOM 772 O O . GLY A 1 96 ? -7.305 -11.977 -11.594 1 98.31 96 GLY A O 1
ATOM 773 N N . SER A 1 97 ? -9.453 -12.594 -11.32 1 97.56 97 SER A N 1
ATOM 774 C CA . SER A 1 97 ? -9.672 -12.742 -12.758 1 97.56 97 SER A CA 1
ATOM 775 C C . SER A 1 97 ? -9.516 -11.406 -13.477 1 97.56 97 SER A C 1
ATOM 777 O O . SER A 1 97 ? -9.328 -11.375 -14.695 1 97.56 97 SER A O 1
ATOM 779 N N . LEU A 1 98 ? -9.539 -10.305 -12.781 1 97.31 98 LEU A N 1
ATOM 780 C CA . LEU A 1 98 ? -9.32 -8.984 -13.367 1 97.31 98 LEU A CA 1
ATOM 781 C C . LEU A 1 98 ? -7.863 -8.797 -13.766 1 97.31 98 LEU A C 1
ATOM 783 O O . LEU A 1 98 ? -7.523 -7.84 -14.469 1 97.31 98 LEU A O 1
ATOM 787 N N . LEU A 1 99 ? -7.043 -9.719 -13.438 1 97.88 99 LEU A N 1
ATOM 788 C CA . LEU A 1 99 ? -5.609 -9.602 -13.688 1 97.88 99 LEU A CA 1
ATOM 789 C C . LEU A 1 99 ? -5.199 -10.445 -14.891 1 97.88 99 LEU A C 1
ATOM 791 O O . LEU A 1 99 ? -4.035 -10.43 -15.297 1 97.88 99 LEU A O 1
ATOM 795 N N . LEU A 1 100 ? -6.148 -11.156 -15.438 1 97.94 100 LEU A N 1
ATOM 796 C CA . LEU A 1 100 ? -5.859 -12.031 -16.578 1 97.94 100 LEU A CA 1
ATOM 797 C C . LEU A 1 100 ? -5.465 -11.219 -17.797 1 97.94 100 LEU A C 1
ATOM 799 O O . LEU A 1 100 ? -6.082 -10.195 -18.094 1 97.94 100 LEU A O 1
ATOM 803 N N . LYS A 1 101 ? -4.461 -11.656 -18.469 1 95.75 101 LYS A N 1
ATOM 804 C CA . LYS A 1 101 ? -3.906 -10.945 -19.609 1 95.75 101 LYS A CA 1
ATOM 805 C C . LYS A 1 101 ? -4.898 -10.898 -20.766 1 95.75 101 LYS A C 1
ATOM 807 O O . LYS A 1 101 ? -4.945 -9.922 -21.516 1 95.75 101 LYS A O 1
ATOM 812 N N . ASP A 1 102 ? -5.746 -11.859 -20.984 1 93.81 102 ASP A N 1
ATOM 813 C CA . ASP A 1 102 ? -6.602 -11.977 -22.156 1 93.81 102 ASP A CA 1
ATOM 814 C C . ASP A 1 102 ? -7.98 -11.375 -21.891 1 93.81 102 ASP A C 1
ATOM 816 O O . ASP A 1 102 ? -8.836 -11.367 -22.781 1 93.81 102 ASP A O 1
ATOM 820 N N . ARG A 1 103 ? -8.219 -10.891 -20.766 1 93.69 103 ARG A N 1
ATOM 821 C CA . ARG A 1 103 ? -9.492 -10.258 -20.422 1 93.69 103 ARG A CA 1
ATOM 822 C C . ARG A 1 103 ? -9.555 -8.828 -20.969 1 93.69 103 ARG A C 1
ATOM 824 O O . ARG A 1 103 ? -8.586 -8.078 -20.844 1 93.69 103 ARG A O 1
ATOM 831 N N . GLU A 1 104 ? -10.609 -8.43 -21.594 1 92.06 104 GLU A N 1
ATOM 832 C CA . GLU A 1 104 ? -10.773 -7.117 -22.219 1 92.06 104 GLU A CA 1
ATOM 833 C C . GLU A 1 104 ? -10.766 -6.012 -21.156 1 92.06 104 GLU A C 1
ATOM 835 O O . GLU A 1 104 ? -10.25 -4.922 -21.406 1 92.06 104 GLU A O 1
ATOM 840 N N . ASP A 1 105 ? -11.336 -6.281 -20.047 1 93.38 105 ASP A N 1
ATOM 841 C CA . ASP A 1 105 ? -11.43 -5.285 -18.984 1 93.38 105 ASP A CA 1
ATOM 842 C C . ASP A 1 105 ? -10.414 -5.562 -17.875 1 93.38 105 ASP A C 1
ATOM 844 O O . ASP A 1 105 ? -10.68 -5.305 -16.703 1 93.38 105 ASP A O 1
ATOM 848 N N . SER A 1 106 ? -9.281 -6.059 -18.266 1 96.12 106 SER A N 1
ATOM 849 C CA . SER A 1 106 ? -8.219 -6.422 -17.344 1 96.12 106 SER A CA 1
ATOM 850 C C . SER A 1 106 ? -7.613 -5.188 -16.688 1 96.12 106 SER A C 1
ATOM 852 O O . SER A 1 106 ? -7.418 -4.16 -17.344 1 96.12 106 SER A O 1
ATOM 854 N N . ALA A 1 107 ? -7.332 -5.328 -15.43 1 95.75 107 ALA A N 1
ATOM 855 C CA . ALA A 1 107 ? -6.645 -4.266 -14.695 1 95.75 107 ALA A CA 1
ATOM 856 C C . ALA A 1 107 ? -5.133 -4.426 -14.789 1 95.75 107 ALA A C 1
ATOM 858 O O . ALA A 1 107 ? -4.383 -3.674 -14.164 1 95.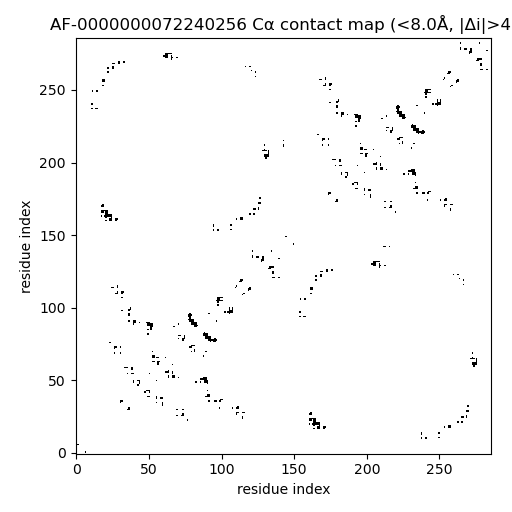75 107 ALA A O 1
ATOM 859 N N . ARG A 1 108 ? -4.676 -5.355 -15.539 1 95 108 ARG A N 1
ATOM 860 C CA . ARG A 1 108 ? -3.266 -5.715 -15.633 1 95 108 ARG A CA 1
ATOM 861 C C . ARG A 1 108 ? -2.414 -4.504 -16 1 95 108 ARG A C 1
ATOM 863 O O . ARG A 1 108 ? -1.39 -4.242 -15.375 1 95 108 ARG A O 1
ATOM 870 N N . GLY A 1 109 ? -2.758 -3.826 -16.984 1 92.75 109 GLY A N 1
ATOM 871 C CA . GLY A 1 109 ? -2.014 -2.656 -17.422 1 92.75 109 GLY A CA 1
ATOM 872 C C . GLY A 1 109 ? -1.851 -1.609 -16.328 1 92.75 109 GLY A C 1
ATOM 873 O O . GLY A 1 109 ? -0.767 -1.048 -16.156 1 92.75 109 GLY A O 1
ATOM 874 N N . LEU A 1 110 ? -2.938 -1.363 -15.695 1 88.38 110 LEU A N 1
ATOM 875 C CA . LEU A 1 110 ? -2.924 -0.412 -14.594 1 88.38 110 LEU A CA 1
ATOM 876 C C . LEU A 1 110 ? -1.934 -0.844 -13.516 1 88.38 110 LEU A C 1
ATOM 878 O O . LEU A 1 110 ? -1.168 -0.023 -13.008 1 88.38 110 LEU A O 1
ATOM 882 N N . ILE A 1 111 ? -1.881 -2.086 -13.172 1 92.12 111 ILE A N 1
ATOM 883 C CA . ILE A 1 111 ? -1.041 -2.629 -12.109 1 92.12 111 ILE A CA 1
ATOM 884 C C . ILE A 1 111 ? 0.429 -2.512 -12.5 1 92.12 111 ILE A C 1
ATOM 886 O O . ILE A 1 111 ? 1.26 -2.072 -11.703 1 92.12 111 ILE A O 1
ATOM 890 N N . LEU A 1 112 ? 0.707 -2.857 -13.695 1 91.5 112 LEU A N 1
ATOM 891 C CA . LEU A 1 112 ? 2.094 -2.855 -14.141 1 91.5 112 LEU A CA 1
ATOM 892 C C . LEU A 1 112 ? 2.623 -1.432 -14.273 1 91.5 112 LEU A C 1
ATOM 894 O O . LEU A 1 112 ? 3.807 -1.181 -14.039 1 91.5 112 LEU A O 1
ATOM 898 N N . TRP A 1 113 ? 1.715 -0.534 -14.523 1 88.75 113 TRP A N 1
ATOM 899 C CA . TRP A 1 113 ? 2.113 0.867 -14.625 1 88.75 113 TRP A CA 1
ATOM 900 C C . TRP A 1 113 ? 2.205 1.503 -13.234 1 88.75 113 TRP A C 1
ATOM 902 O O . TRP A 1 113 ? 3.279 1.933 -12.812 1 88.75 113 TRP A O 1
ATOM 912 N N . GLU A 1 114 ? 1.096 1.452 -12.477 1 86.75 114 GLU A N 1
ATOM 913 C CA . GLU A 1 114 ? 1.009 2.109 -11.172 1 86.75 114 GLU A CA 1
ATOM 914 C C . GLU A 1 114 ? 1.895 1.414 -10.141 1 86.75 114 GLU A C 1
ATOM 916 O O . GLU A 1 114 ? 2.426 2.059 -9.234 1 86.75 114 GLU A O 1
ATOM 921 N N . GLY A 1 115 ? 2.064 0.172 -10.273 1 87.12 115 GLY A N 1
ATOM 922 C CA . GLY A 1 115 ? 2.834 -0.621 -9.328 1 87.12 115 GLY A CA 1
ATOM 923 C C . GLY A 1 115 ? 4.277 -0.819 -9.75 1 87.12 115 GLY A C 1
ATOM 924 O O . GLY A 1 115 ? 5.004 -1.612 -9.148 1 87.12 115 GLY A O 1
ATOM 925 N N . SER A 1 116 ? 4.652 -0.1 -10.82 1 89.25 116 SER A N 1
ATOM 926 C CA . SER A 1 116 ? 6.031 -0.251 -11.281 1 89.25 116 SER A CA 1
ATOM 927 C C . SER A 1 116 ? 7.023 0.152 -10.195 1 89.25 116 SER A C 1
ATOM 929 O O . SER A 1 116 ? 6.703 0.966 -9.328 1 89.25 116 SER A O 1
ATOM 931 N N . LYS A 1 117 ? 8.203 -0.5 -10.25 1 87.62 117 LYS A N 1
ATOM 932 C CA . LYS A 1 117 ? 9.25 -0.179 -9.281 1 87.62 117 LYS A CA 1
ATOM 933 C C . LYS A 1 117 ? 9.602 1.306 -9.328 1 87.62 117 LYS A C 1
ATOM 935 O O . LYS A 1 117 ? 9.859 1.921 -8.289 1 87.62 117 LYS A O 1
ATOM 940 N N . GLU A 1 118 ? 9.633 1.796 -10.492 1 87.62 118 GLU A N 1
ATOM 941 C CA . GLU A 1 118 ? 9.977 3.203 -10.68 1 87.62 118 GLU A CA 1
ATOM 942 C C . GLU A 1 118 ? 8.984 4.109 -9.953 1 87.62 118 GLU A C 1
ATOM 944 O O . GLU A 1 118 ? 9.383 5.016 -9.219 1 87.62 118 GLU A O 1
ATOM 949 N N . LEU A 1 119 ? 7.703 3.854 -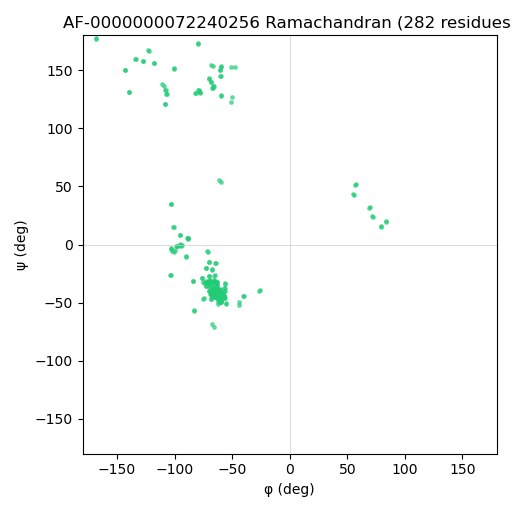10.172 1 86.94 119 LEU A N 1
ATOM 950 C CA . LEU A 1 119 ? 6.68 4.695 -9.555 1 86.94 119 LEU A CA 1
ATOM 951 C C . LEU A 1 119 ? 6.652 4.504 -8.047 1 86.94 119 LEU A C 1
ATOM 953 O O . LEU A 1 119 ? 6.492 5.469 -7.297 1 86.94 119 LEU A O 1
ATOM 957 N N . CYS A 1 120 ? 6.812 3.318 -7.617 1 89.25 120 CYS A N 1
ATOM 958 C CA . CYS A 1 120 ? 6.863 3.057 -6.184 1 89.25 120 CYS A CA 1
ATOM 959 C C . CYS A 1 120 ? 8.031 3.795 -5.535 1 89.25 120 CYS A C 1
ATOM 961 O O . CYS A 1 120 ? 7.898 4.328 -4.43 1 89.25 120 CYS A O 1
ATOM 963 N N . HIS A 1 121 ? 9.172 3.865 -6.227 1 87.94 121 HIS A N 1
ATOM 964 C CA . HIS A 1 121 ? 10.352 4.562 -5.715 1 87.94 121 HIS A CA 1
ATOM 965 C C . HIS A 1 121 ? 10.086 6.055 -5.566 1 87.94 121 HIS A C 1
ATOM 967 O O . HIS A 1 121 ? 10.586 6.691 -4.637 1 87.94 121 HIS A O 1
ATOM 973 N N . ILE A 1 122 ? 9.312 6.547 -6.426 1 88.06 122 ILE A N 1
ATOM 974 C CA . ILE A 1 122 ? 9 7.973 -6.387 1 88.06 122 ILE A CA 1
ATOM 975 C C . ILE A 1 122 ? 8.266 8.305 -5.09 1 88.06 122 ILE A C 1
ATOM 977 O O . ILE A 1 122 ? 8.57 9.297 -4.43 1 88.06 122 ILE A O 1
ATOM 981 N N . TRP A 1 123 ? 7.375 7.484 -4.668 1 89.25 123 TRP A N 1
ATOM 982 C CA . TRP A 1 123 ? 6.562 7.738 -3.48 1 89.25 123 TRP A CA 1
ATOM 983 C C . TRP A 1 123 ? 7.395 7.59 -2.211 1 89.25 123 TRP A C 1
ATOM 985 O O . TRP A 1 123 ? 7.062 8.18 -1.176 1 89.25 123 TRP A O 1
ATOM 995 N N . LEU A 1 124 ? 8.484 6.906 -2.312 1 89.94 124 LEU A N 1
ATOM 996 C CA . LEU A 1 124 ? 9.383 6.797 -1.17 1 89.94 124 LEU A CA 1
ATOM 997 C C . LEU A 1 124 ? 10.078 8.125 -0.896 1 89.94 124 LEU A C 1
ATOM 999 O O . LEU A 1 124 ? 10.633 8.336 0.186 1 89.94 124 LEU A O 1
ATOM 1003 N N . GLU A 1 125 ? 10.008 9.016 -1.852 1 92.44 125 GLU A N 1
ATOM 1004 C CA . GLU A 1 125 ? 10.656 10.312 -1.72 1 92.44 125 GLU A CA 1
ATOM 1005 C C . GLU A 1 125 ? 9.656 11.398 -1.345 1 92.44 125 GLU A C 1
ATOM 1007 O O . GLU A 1 125 ? 9.961 12.586 -1.425 1 92.44 125 GLU A O 1
ATOM 1012 N N . LEU A 1 126 ? 8.523 11.008 -0.922 1 93.94 126 LEU A N 1
ATOM 1013 C CA . LEU A 1 126 ? 7.434 11.938 -0.64 1 93.94 126 LEU A CA 1
ATOM 1014 C C . LEU A 1 126 ? 7.832 12.93 0.444 1 93.94 126 LEU A C 1
ATOM 1016 O O . LEU A 1 126 ? 7.555 14.125 0.328 1 93.94 126 LEU A O 1
ATOM 1020 N N . GLU A 1 127 ? 8.5 12.484 1.485 1 94.56 127 GLU A N 1
ATOM 1021 C CA . GLU A 1 127 ? 8.906 13.367 2.574 1 94.56 127 GLU A CA 1
ATOM 1022 C C . GLU A 1 127 ? 9.797 14.5 2.064 1 94.56 127 GLU A C 1
ATOM 1024 O O . GLU A 1 127 ? 9.594 15.664 2.418 1 94.56 127 GLU A O 1
ATOM 1029 N N . LYS A 1 128 ? 10.734 14.148 1.25 1 94.69 128 LYS A N 1
ATOM 1030 C CA . LYS A 1 128 ? 11.617 15.148 0.661 1 94.69 128 LYS A CA 1
ATOM 1031 C C . LYS A 1 128 ? 10.828 16.141 -0.191 1 94.69 128 LYS A C 1
ATOM 1033 O O . LYS A 1 128 ? 11.094 17.344 -0.152 1 94.69 128 LYS A O 1
ATOM 1038 N N . ALA A 1 129 ? 9.867 15.594 -0.969 1 94.44 129 ALA A N 1
ATOM 1039 C CA . ALA A 1 129 ? 9.039 16.453 -1.815 1 94.44 129 ALA A CA 1
ATOM 1040 C C . ALA A 1 129 ? 8.25 17.453 -0.978 1 94.44 129 ALA A C 1
ATOM 1042 O O . ALA A 1 129 ? 8.156 18.625 -1.329 1 94.44 129 ALA A O 1
ATOM 1043 N N . VAL A 1 130 ? 7.766 17.047 0.121 1 96.5 130 VAL A N 1
ATOM 1044 C CA . VAL A 1 130 ? 6.949 17.906 0.97 1 96.5 130 VAL A CA 1
ATOM 1045 C C . VAL A 1 130 ? 7.828 18.953 1.645 1 96.5 130 VAL A C 1
ATOM 1047 O O . VAL A 1 130 ? 7.426 20.109 1.8 1 96.5 130 VAL A O 1
ATOM 1050 N N . LYS A 1 131 ? 9.031 18.609 2.012 1 96.62 131 LYS A N 1
ATOM 1051 C CA . LYS A 1 131 ? 9.961 19.531 2.656 1 96.62 131 LYS A CA 1
ATOM 1052 C C . LYS A 1 131 ? 10.438 20.594 1.676 1 96.62 131 LYS A C 1
ATOM 1054 O O . LYS A 1 131 ? 10.539 21.781 2.029 1 96.62 131 LYS A O 1
ATOM 1059 N N . THR A 1 132 ? 10.625 20.188 0.423 1 94.44 132 THR A N 1
ATOM 1060 C CA . THR A 1 132 ? 11.32 21.062 -0.505 1 94.44 132 THR A CA 1
ATOM 1061 C C . THR A 1 132 ? 10.344 21.75 -1.452 1 94.44 132 THR A C 1
ATOM 1063 O O . THR A 1 132 ? 10.664 22.766 -2.061 1 94.44 132 THR A O 1
ATOM 1066 N N . GLY A 1 133 ? 9.234 21.094 -1.642 1 92.81 133 GLY A N 1
ATOM 1067 C CA . GLY A 1 133 ? 8.273 21.594 -2.615 1 92.81 133 GLY A CA 1
ATOM 1068 C C . GLY A 1 133 ? 8.648 21.25 -4.047 1 92.81 133 GLY A C 1
ATOM 1069 O O . GLY A 1 133 ? 8.141 21.859 -4.988 1 92.81 133 GLY A O 1
ATOM 1070 N N . LYS A 1 134 ? 9.547 20.328 -4.156 1 88.94 134 LYS A N 1
ATOM 1071 C CA . LYS A 1 134 ? 10 19.938 -5.488 1 88.94 134 LYS A CA 1
ATOM 1072 C C . LYS A 1 134 ? 9.453 18.562 -5.875 1 88.94 134 LYS A C 1
ATOM 1074 O O . LYS A 1 134 ? 9.398 17.656 -5.047 1 88.94 134 LYS A O 1
ATOM 1079 N N . LYS A 1 135 ? 8.898 18.672 -7.09 1 79.31 135 LYS A N 1
ATOM 1080 C CA . LYS A 1 135 ? 8.453 17.391 -7.621 1 79.31 135 LYS A CA 1
ATOM 1081 C C . LYS A 1 135 ? 9.617 16.406 -7.758 1 79.31 135 LYS A C 1
ATOM 1083 O O . LYS A 1 135 ? 10.727 16.812 -8.125 1 79.31 135 LYS A O 1
ATOM 1088 N N . VAL A 1 136 ? 9.461 15.328 -7.25 1 71.69 136 VAL A N 1
ATOM 1089 C CA . VAL A 1 136 ? 10.531 14.344 -7.375 1 71.69 136 VAL A CA 1
ATOM 1090 C C . VAL A 1 136 ? 10.688 13.938 -8.836 1 71.69 136 VAL A C 1
ATOM 1092 O O . VAL A 1 136 ? 11.797 13.93 -9.375 1 71.69 136 VAL A O 1
ATOM 1095 N N . THR A 1 137 ? 9.867 13.25 -9.422 1 60.44 137 THR A N 1
ATOM 1096 C CA . THR A 1 137 ? 9.906 13.023 -10.867 1 60.44 137 THR A CA 1
ATOM 1097 C C . THR A 1 137 ? 8.766 13.758 -11.562 1 60.44 137 THR A C 1
ATOM 1099 O O . THR A 1 137 ? 7.73 14.031 -10.945 1 60.44 137 THR A O 1
ATOM 1102 N N . GLY A 1 138 ? 8.93 14.477 -12.75 1 50.19 138 GLY A N 1
ATOM 1103 C CA . GLY A 1 138 ? 7.93 15.188 -13.539 1 50.19 138 GLY A CA 1
ATOM 1104 C C . GLY A 1 138 ? 6.527 14.641 -13.352 1 50.19 138 GLY A C 1
ATOM 1105 O O . GLY A 1 138 ? 5.543 15.336 -13.602 1 50.19 138 GLY A O 1
ATOM 1106 N N . ASP A 1 139 ? 6.309 13.422 -13.25 1 46.38 139 ASP A N 1
ATOM 1107 C CA . ASP A 1 139 ? 4.969 12.867 -13.43 1 46.38 139 ASP A CA 1
ATOM 1108 C C . ASP A 1 139 ? 4.301 12.602 -12.078 1 46.38 139 ASP A C 1
ATOM 1110 O O . ASP A 1 139 ? 3.297 11.891 -12.008 1 46.38 139 ASP A O 1
ATOM 1114 N N . MET A 1 140 ? 4.844 12.742 -11.008 1 48.31 140 MET A N 1
ATOM 1115 C CA . MET A 1 140 ? 4.016 12.336 -9.875 1 48.31 140 MET A CA 1
ATOM 1116 C C . MET A 1 140 ? 2.73 13.156 -9.828 1 48.31 140 MET A C 1
ATOM 1118 O O . MET A 1 140 ? 2.717 14.266 -9.289 1 48.31 140 MET A O 1
ATOM 1122 N N . PHE A 1 141 ? 2.031 13.141 -10.953 1 44.84 141 PHE A N 1
ATOM 1123 C CA . PHE A 1 141 ? 0.863 13.984 -11.18 1 44.84 141 PHE A CA 1
ATOM 1124 C C . PHE A 1 141 ? -0.041 13.992 -9.953 1 44.84 141 PHE A C 1
ATOM 1126 O O . PHE A 1 141 ? -0.66 15.008 -9.633 1 44.84 141 PHE A O 1
ATOM 1133 N N . TRP A 1 142 ? -0.368 12.805 -9.43 1 47.31 142 TRP A N 1
ATOM 1134 C CA . TRP A 1 142 ? -1.655 12.844 -8.742 1 47.31 142 TRP A CA 1
ATOM 1135 C C . TRP A 1 142 ? -1.56 13.641 -7.449 1 47.31 142 TRP A C 1
ATOM 1137 O O . TRP A 1 142 ? -2.578 14.055 -6.891 1 47.31 142 TRP A O 1
ATOM 1147 N N . LEU A 1 143 ? -0.373 13.57 -6.852 1 41.12 143 LEU A N 1
ATOM 1148 C CA . LEU A 1 143 ? -0.462 14.461 -5.703 1 41.12 143 LEU A CA 1
ATOM 1149 C C . LEU A 1 143 ? -0.19 15.906 -6.117 1 41.12 143 LEU A C 1
ATOM 1151 O O . LEU A 1 143 ? 0.682 16.156 -6.949 1 41.12 143 LEU A O 1
ATOM 1155 N N . MET B 1 1 ? -29.406 -8.047 -7.449 1 53 1 MET B N 1
ATOM 1156 C CA . MET B 1 1 ? -28.062 -8.602 -7.602 1 53 1 MET B CA 1
ATOM 1157 C C . MET B 1 1 ? -27.125 -7.598 -8.273 1 53 1 MET B C 1
ATOM 1159 O O . MET B 1 1 ? -27.531 -6.902 -9.211 1 53 1 MET B O 1
ATOM 1163 N N . PRO B 1 2 ? -26.016 -7.246 -7.594 1 67.44 2 PRO B N 1
ATOM 1164 C CA . PRO B 1 2 ? -25.344 -6.172 -8.328 1 67.44 2 PRO B CA 1
ATOM 1165 C C . PRO B 1 2 ? -25.125 -6.508 -9.805 1 67.44 2 PRO B C 1
ATOM 1167 O O . PRO B 1 2 ? -24.969 -7.68 -10.156 1 67.44 2 PRO B O 1
ATOM 1170 N N . GLY B 1 3 ? -25.609 -5.738 -10.703 1 77.88 3 GLY B N 1
ATOM 1171 C CA . GLY B 1 3 ? -25.328 -5.93 -12.117 1 77.88 3 GLY B CA 1
ATOM 1172 C C . GLY B 1 3 ? -23.844 -6.148 -12.398 1 77.88 3 GLY B C 1
ATOM 1173 O O . GLY B 1 3 ? -23 -5.906 -11.539 1 77.88 3 GLY B O 1
ATOM 1174 N N . TYR B 1 4 ? -23.641 -6.871 -13.492 1 84.69 4 TYR B N 1
ATOM 1175 C CA . TYR B 1 4 ? -22.266 -7.137 -13.93 1 84.69 4 TYR B CA 1
ATOM 1176 C C . TYR B 1 4 ? -21.391 -5.906 -13.742 1 84.69 4 TYR B C 1
ATOM 1178 O O . TYR B 1 4 ? -20.297 -6 -13.195 1 84.69 4 TYR B O 1
ATOM 1186 N N . TYR B 1 5 ? -21.859 -4.77 -14.094 1 87.5 5 TYR B N 1
ATOM 1187 C CA . TYR B 1 5 ? -21.078 -3.543 -14.047 1 87.5 5 TYR B CA 1
ATOM 1188 C C . TYR B 1 5 ? -20.828 -3.121 -12.602 1 87.5 5 TYR B C 1
ATOM 1190 O O . TYR B 1 5 ? -19.734 -2.625 -12.281 1 87.5 5 TYR B O 1
ATOM 1198 N N . GLU B 1 6 ? -21.797 -3.396 -11.773 1 89.88 6 GLU B N 1
ATOM 1199 C CA . GLU B 1 6 ? -21.625 -3.062 -10.367 1 89.88 6 GLU B CA 1
ATOM 1200 C C . GLU B 1 6 ? -20.578 -3.955 -9.711 1 89.88 6 GLU B C 1
ATOM 1202 O O . GLU B 1 6 ? -19.734 -3.475 -8.953 1 89.88 6 GLU B O 1
ATOM 1207 N N . GLU B 1 7 ? -20.672 -5.18 -10.047 1 90.19 7 GLU B N 1
ATOM 1208 C CA . GLU B 1 7 ? -19.688 -6.121 -9.516 1 90.19 7 GLU B CA 1
ATOM 1209 C C . GLU B 1 7 ? -18.281 -5.809 -10.039 1 90.19 7 GLU B C 1
ATOM 1211 O O . GLU B 1 7 ? -17.312 -5.875 -9.289 1 90.19 7 GLU B O 1
ATOM 1216 N N . TYR B 1 8 ? -18.234 -5.539 -11.312 1 91.88 8 TYR B N 1
ATOM 1217 C CA . TYR B 1 8 ? -16.953 -5.188 -11.914 1 91.88 8 TYR B CA 1
ATOM 1218 C C . TYR B 1 8 ? -16.359 -3.949 -11.25 1 91.88 8 TYR B C 1
ATOM 1220 O O . TYR B 1 8 ? -15.164 -3.922 -10.93 1 91.88 8 TYR B O 1
ATOM 1228 N N . PHE B 1 9 ? -17.188 -3 -11.023 1 91.81 9 PHE B N 1
ATOM 1229 C CA . PHE B 1 9 ? -16.719 -1.758 -10.422 1 91.81 9 PHE B CA 1
ATOM 1230 C C . PHE B 1 9 ? -16.219 -2.002 -9.008 1 91.81 9 PHE B C 1
ATOM 1232 O O . PHE B 1 9 ? -15.188 -1.451 -8.602 1 91.81 9 PHE B O 1
ATOM 1239 N N . GLU B 1 10 ? -16.891 -2.789 -8.297 1 94.75 10 GLU B N 1
ATOM 1240 C CA . GLU B 1 10 ? -16.469 -3.115 -6.941 1 94.75 10 GLU B CA 1
ATOM 1241 C C . GLU B 1 10 ? -15.133 -3.857 -6.938 1 94.75 10 GLU B C 1
ATOM 1243 O O . GLU B 1 10 ? -14.25 -3.561 -6.125 1 94.75 10 GLU B O 1
ATOM 1248 N N . ASP B 1 11 ? -15.023 -4.785 -7.855 1 95.56 11 ASP B N 1
ATOM 1249 C CA . ASP B 1 11 ? -13.789 -5.562 -7.949 1 95.56 11 ASP B CA 1
ATOM 1250 C C . ASP B 1 11 ? -12.625 -4.688 -8.406 1 95.56 11 ASP B C 1
ATOM 1252 O O . ASP B 1 11 ? -11.523 -4.785 -7.875 1 95.56 11 ASP B O 1
ATOM 1256 N N . PHE B 1 12 ? -12.914 -3.879 -9.336 1 94.81 12 PHE B N 1
ATOM 1257 C CA . PHE B 1 12 ? -11.883 -2.971 -9.828 1 94.81 12 PHE B CA 1
ATOM 1258 C C . PHE B 1 12 ? -11.422 -2.025 -8.719 1 94.81 12 PHE B C 1
ATOM 1260 O O . PHE B 1 12 ? -10.227 -1.771 -8.57 1 94.81 12 PHE B O 1
ATOM 1267 N N . HIS B 1 13 ? -12.367 -1.536 -7.984 1 94.81 13 HIS B N 1
ATOM 1268 C CA . HIS B 1 13 ? -12.031 -0.667 -6.859 1 94.81 13 HIS B CA 1
ATOM 1269 C C . HIS B 1 13 ? -11.141 -1.385 -5.852 1 94.81 13 HIS B C 1
ATOM 1271 O O . HIS B 1 13 ? -10.195 -0.798 -5.328 1 94.81 13 HIS B O 1
ATOM 1277 N N . THR B 1 14 ? -11.43 -2.598 -5.605 1 96 14 THR B N 1
ATOM 1278 C CA . THR B 1 14 ? -10.633 -3.395 -4.68 1 96 14 THR B CA 1
ATOM 1279 C C . THR B 1 14 ? -9.211 -3.58 -5.219 1 96 14 THR B C 1
ATOM 1281 O O . THR B 1 14 ? -8.234 -3.414 -4.484 1 96 14 THR B O 1
ATOM 1284 N N . ILE B 1 15 ? -9.062 -3.873 -6.527 1 96.56 15 ILE B N 1
ATOM 1285 C CA . ILE B 1 15 ? -7.758 -4.035 -7.164 1 96.56 15 ILE B CA 1
ATOM 1286 C C . ILE B 1 15 ? -6.988 -2.715 -7.109 1 96.56 15 ILE B C 1
ATOM 1288 O O . ILE B 1 15 ? -5.801 -2.693 -6.777 1 96.56 15 ILE B O 1
ATOM 1292 N N . PHE B 1 16 ? -7.727 -1.696 -7.418 1 93.44 16 PHE B N 1
ATOM 1293 C CA . PHE B 1 16 ? -7.102 -0.379 -7.379 1 93.44 16 PHE B CA 1
ATOM 1294 C C . PHE B 1 16 ? -6.613 -0.05 -5.977 1 93.44 16 PHE B C 1
ATOM 1296 O O . PHE B 1 16 ? -5.527 0.513 -5.805 1 93.44 16 PHE B O 1
ATOM 1303 N N . ASN B 1 17 ? -7.395 -0.397 -4.996 1 93.88 17 ASN B N 1
ATOM 1304 C CA . ASN B 1 17 ? -7.031 -0.155 -3.605 1 93.88 17 ASN B CA 1
ATOM 1305 C C . ASN B 1 17 ? -5.773 -0.925 -3.213 1 93.88 17 ASN B C 1
ATOM 1307 O O . ASN B 1 17 ? -4.922 -0.407 -2.484 1 93.88 17 ASN B O 1
ATOM 1311 N N . ILE B 1 18 ? -5.609 -2.117 -3.656 1 95.56 18 ILE B N 1
ATOM 1312 C CA . ILE B 1 18 ? -4.41 -2.91 -3.4 1 95.56 18 ILE B CA 1
ATOM 1313 C C . ILE B 1 18 ? -3.219 -2.299 -4.133 1 95.56 18 ILE B C 1
ATOM 1315 O O . ILE B 1 18 ? -2.152 -2.105 -3.545 1 95.56 18 ILE B O 1
ATOM 1319 N N . CYS B 1 19 ? -3.404 -1.967 -5.375 1 94.06 19 CYS B N 1
ATOM 1320 C CA . CYS B 1 19 ? -2.346 -1.447 -6.234 1 94.06 19 CYS B CA 1
ATOM 1321 C C . CYS B 1 19 ? -1.816 -0.119 -5.707 1 94.06 19 CYS B C 1
ATOM 1323 O O . CYS B 1 19 ? -0.621 0.162 -5.805 1 94.06 19 CYS B O 1
ATOM 1325 N N . SER B 1 20 ? -2.705 0.653 -5.137 1 91.5 20 SER B N 1
ATOM 1326 C CA . SER B 1 20 ? -2.336 1.984 -4.668 1 91.5 20 SER B CA 1
ATOM 1327 C C . SER B 1 20 ? -1.819 1.942 -3.232 1 91.5 20 SER B C 1
ATOM 1329 O O . SER B 1 20 ? -1.614 2.986 -2.609 1 91.5 20 SER B O 1
ATOM 1331 N N . GLY B 1 21 ? -1.665 0.789 -2.688 1 94 21 GLY B N 1
ATOM 1332 C CA . GLY B 1 21 ? -1.245 0.651 -1.302 1 94 21 GLY B CA 1
ATOM 1333 C C . GLY B 1 21 ? 0.061 1.36 -1.001 1 94 21 GLY B C 1
ATOM 1334 O O . GLY B 1 21 ? 0.228 1.937 0.076 1 94 21 GLY B O 1
ATOM 1335 N N . HIS B 1 22 ? 0.952 1.402 -1.95 1 90.56 22 HIS B N 1
ATOM 1336 C CA . HIS B 1 22 ? 2.277 1.97 -1.731 1 90.56 22 HIS B CA 1
ATOM 1337 C C . HIS B 1 22 ? 2.201 3.475 -1.502 1 90.56 22 HIS B C 1
ATOM 1339 O O . HIS B 1 22 ? 2.959 4.023 -0.699 1 90.56 22 HIS B O 1
ATOM 1345 N N . TRP B 1 23 ? 1.405 4.121 -2.209 1 90.56 23 TRP B N 1
ATOM 1346 C CA . TRP B 1 23 ? 1.396 5.555 -1.945 1 90.56 23 TRP B CA 1
ATOM 1347 C C . TRP B 1 23 ? 0.639 5.867 -0.66 1 90.56 23 TRP B C 1
ATOM 1349 O O . TRP B 1 23 ? 0.956 6.836 0.035 1 90.56 23 TRP B O 1
ATOM 1359 N N . LYS B 1 24 ? -0.376 5.051 -0.25 1 95.06 24 LYS B N 1
ATOM 1360 C CA . LYS B 1 24 ? -1.035 5.242 1.039 1 95.06 24 LYS B CA 1
ATOM 1361 C C . LYS B 1 24 ? -0.052 5.062 2.191 1 95.06 24 LYS B C 1
ATOM 1363 O O . LYS B 1 24 ? -0.076 5.824 3.16 1 95.06 24 LYS B O 1
ATOM 1368 N N . THR B 1 25 ? 0.79 4.039 2.062 1 95.19 25 THR B N 1
ATOM 1369 C CA . THR B 1 25 ? 1.857 3.834 3.035 1 95.19 25 THR B CA 1
ATOM 1370 C C . THR B 1 25 ? 2.77 5.055 3.102 1 95.19 25 THR B C 1
ATOM 1372 O O . THR B 1 25 ? 3.133 5.508 4.191 1 95.19 25 THR B O 1
ATOM 1375 N N . ALA B 1 26 ? 3.137 5.594 1.976 1 94.38 26 ALA B N 1
ATOM 1376 C CA . ALA B 1 26 ? 4.023 6.75 1.907 1 94.38 26 ALA B CA 1
ATOM 1377 C C . ALA B 1 26 ? 3.383 7.973 2.562 1 94.38 26 ALA B C 1
ATOM 1379 O O . ALA B 1 26 ? 4.051 8.719 3.281 1 94.38 26 ALA B O 1
ATOM 1380 N N . ILE B 1 27 ? 2.123 8.164 2.291 1 96.12 27 ILE B N 1
ATOM 1381 C CA . ILE B 1 27 ? 1.392 9.281 2.879 1 96.12 27 ILE B CA 1
ATOM 1382 C C . ILE B 1 27 ? 1.402 9.164 4.402 1 96.12 27 ILE B C 1
ATOM 1384 O O . ILE B 1 27 ? 1.743 10.117 5.102 1 96.12 27 ILE B O 1
ATOM 1388 N N . LEU B 1 28 ? 1.071 8.016 4.875 1 97.25 28 LEU B N 1
ATOM 1389 C CA . LEU B 1 28 ? 1.013 7.738 6.309 1 97.25 28 LEU B CA 1
ATOM 1390 C C . LEU B 1 28 ? 2.373 7.957 6.961 1 97.25 28 LEU B C 1
ATOM 1392 O O . LEU B 1 28 ? 2.477 8.641 7.977 1 97.25 28 LEU B O 1
ATOM 1396 N N . ARG B 1 29 ? 3.379 7.426 6.402 1 95.94 29 ARG B N 1
ATOM 1397 C CA . ARG B 1 29 ? 4.727 7.543 6.949 1 95.94 29 ARG B CA 1
ATOM 1398 C C . ARG B 1 29 ? 5.184 9 6.965 1 95.94 29 ARG B C 1
ATOM 1400 O O . ARG B 1 29 ? 5.801 9.445 7.934 1 95.94 29 ARG B O 1
ATOM 1407 N N . THR B 1 30 ? 4.906 9.68 5.906 1 96.56 30 THR B N 1
ATOM 1408 C CA . THR B 1 30 ? 5.344 11.07 5.781 1 96.56 30 THR B CA 1
ATOM 1409 C C . THR B 1 30 ? 4.637 11.953 6.801 1 96.56 30 THR B C 1
ATOM 1411 O O . THR B 1 30 ? 5.258 12.828 7.414 1 96.56 30 THR B O 1
ATOM 1414 N N . LEU B 1 31 ? 3.354 11.711 7.031 1 97.5 31 LEU B N 1
ATOM 1415 C CA . LEU B 1 31 ? 2.6 12.445 8.039 1 97.5 31 LEU B CA 1
ATOM 1416 C C . LEU B 1 31 ? 3.256 12.312 9.414 1 97.5 31 LEU B C 1
ATOM 1418 O O . LEU B 1 31 ? 3.414 13.305 10.125 1 97.5 31 LEU B O 1
ATOM 1422 N N . VAL B 1 32 ? 3.637 11.148 9.703 1 96.94 32 VAL B N 1
ATOM 1423 C CA . VAL B 1 32 ? 4.18 10.828 11.023 1 96.94 32 VAL B CA 1
ATOM 1424 C C . VAL B 1 32 ? 5.598 11.375 11.141 1 96.94 32 VAL B C 1
ATOM 1426 O O . VAL B 1 32 ? 5.941 12.023 12.133 1 96.94 32 VAL B O 1
ATOM 1429 N N . SER B 1 33 ? 6.398 11.133 10.141 1 96.31 33 SER B N 1
ATOM 1430 C CA . SER B 1 33 ? 7.805 11.516 10.188 1 96.31 33 SER B CA 1
ATOM 1431 C C . SER B 1 33 ? 7.965 13.031 10.242 1 96.31 33 SER B C 1
ATOM 1433 O O . SER B 1 33 ? 8.891 13.539 10.875 1 96.31 33 SER B O 1
ATOM 1435 N N . LEU B 1 34 ? 7.055 13.727 9.641 1 97.56 34 LEU B N 1
ATOM 1436 C CA . LEU B 1 34 ? 7.168 15.18 9.586 1 97.56 34 LEU B CA 1
ATOM 1437 C C . LEU B 1 34 ? 6.484 15.82 10.781 1 97.56 34 LEU B C 1
ATOM 1439 O O . LEU B 1 34 ? 6.547 17.047 10.961 1 97.56 34 LEU B O 1
ATOM 1443 N N . GLY B 1 35 ? 5.734 15.039 11.539 1 97.81 35 GLY B N 1
ATOM 1444 C CA . GLY B 1 35 ? 5.129 15.523 12.766 1 97.81 35 GLY B CA 1
ATOM 1445 C C . GLY B 1 35 ? 3.816 16.25 12.539 1 97.81 35 GLY B C 1
ATOM 1446 O O . GLY B 1 35 ? 3.363 17.016 13.398 1 97.81 35 GLY B O 1
ATOM 1447 N N . PHE B 1 36 ? 3.189 16.031 11.422 1 98.69 36 PHE B N 1
ATOM 1448 C CA . PHE B 1 36 ? 1.978 16.766 11.078 1 98.69 36 PHE B CA 1
ATOM 1449 C C . PHE B 1 36 ? 0.858 16.453 12.062 1 98.69 36 PHE B C 1
ATOM 1451 O O . PHE B 1 36 ? 0.139 17.359 12.5 1 98.69 36 PHE B O 1
ATOM 1458 N N . ILE B 1 37 ? 0.698 15.234 12.469 1 98.75 37 ILE B N 1
ATOM 1459 C CA . ILE B 1 37 ? -0.391 14.82 13.344 1 98.75 37 ILE B CA 1
ATOM 1460 C C . ILE B 1 37 ? -0.241 15.492 14.711 1 98.75 37 ILE B C 1
ATOM 1462 O O . ILE B 1 37 ? -1.206 16.047 15.242 1 98.75 37 ILE B O 1
ATOM 1466 N N . ASP B 1 38 ? 0.974 15.555 15.203 1 98.62 38 ASP B N 1
ATOM 1467 C CA . ASP B 1 38 ? 1.248 16.141 16.5 1 98.62 38 ASP B CA 1
ATOM 1468 C C . ASP B 1 38 ? 0.986 17.656 16.484 1 98.62 38 ASP B C 1
ATOM 1470 O O . ASP B 1 38 ? 0.372 18.188 17.422 1 98.62 38 ASP B O 1
ATOM 1474 N N . ILE B 1 39 ? 1.436 18.266 15.461 1 98.75 39 ILE B N 1
ATOM 1475 C CA . ILE B 1 39 ? 1.32 19.719 15.375 1 98.75 39 ILE B CA 1
ATOM 1476 C C . ILE B 1 39 ? -0.148 20.109 15.219 1 98.75 39 ILE B C 1
ATOM 1478 O O . ILE B 1 39 ? -0.611 21.062 15.859 1 98.75 39 ILE B O 1
ATOM 1482 N N . ILE B 1 40 ? -0.884 19.391 14.391 1 98.88 40 ILE B N 1
ATOM 1483 C CA . ILE B 1 40 ? -2.297 19.688 14.188 1 98.88 40 ILE B CA 1
ATOM 1484 C C . ILE B 1 40 ? -3.057 19.5 15.5 1 98.88 40 ILE B C 1
ATOM 1486 O O . ILE B 1 40 ? -3.855 20.359 15.883 1 98.88 40 ILE B O 1
ATOM 1490 N N . GLU B 1 41 ? -2.773 18.438 16.156 1 98.56 41 GLU B N 1
ATOM 1491 C CA . GLU B 1 41 ? -3.453 18.172 17.422 1 98.56 41 GLU B CA 1
ATOM 1492 C C . GLU B 1 41 ? -3.145 19.25 18.453 1 98.56 41 GLU B C 1
ATOM 1494 O O . GLU B 1 41 ? -4.051 19.75 19.125 1 98.56 41 GLU B O 1
ATOM 1499 N N . ALA B 1 42 ? -1.899 19.594 18.594 1 98.31 42 ALA B N 1
ATOM 1500 C CA . ALA B 1 42 ? -1.481 20.594 19.578 1 98.31 42 ALA B CA 1
ATOM 1501 C C . ALA B 1 42 ? -2.121 21.953 19.266 1 98.31 42 ALA B C 1
ATOM 1503 O O . ALA B 1 42 ? -2.67 22.594 20.172 1 98.31 42 ALA B O 1
ATOM 1504 N N . LYS B 1 43 ? -2.076 22.328 18.062 1 98.56 43 LYS B N 1
ATOM 1505 C CA . LYS B 1 43 ? -2.611 23.641 17.672 1 98.56 43 LYS B CA 1
ATOM 1506 C C . LYS B 1 43 ? -4.133 23.656 17.766 1 98.56 43 LYS B C 1
ATOM 1508 O O . LYS B 1 43 ? -4.723 24.656 18.172 1 98.56 43 LYS B O 1
ATOM 1513 N N . ALA B 1 44 ? -4.766 22.547 17.359 1 98.25 44 ALA B N 1
ATOM 1514 C CA . ALA B 1 44 ? -6.219 22.469 17.469 1 98.25 44 ALA B CA 1
ATOM 1515 C C . ALA B 1 44 ? -6.672 22.578 18.922 1 98.25 44 ALA B C 1
ATOM 1517 O O . ALA B 1 44 ? -7.699 23.203 19.203 1 98.25 44 ALA B O 1
ATOM 1518 N N . THR B 1 45 ? -5.949 21.953 19.781 1 97.12 45 THR B N 1
ATOM 1519 C CA . THR B 1 45 ? -6.246 22.031 21.203 1 97.12 45 THR B CA 1
ATOM 1520 C C . THR B 1 45 ? -6.043 23.453 21.719 1 97.12 45 THR B C 1
ATOM 1522 O O . THR B 1 45 ? -6.852 23.953 22.5 1 97.12 45 THR B O 1
ATOM 1525 N N . GLU B 1 46 ? -4.953 24.031 21.281 1 97.69 46 GLU B N 1
ATOM 1526 C CA . GLU B 1 46 ? -4.617 25.391 21.703 1 97.69 46 GLU B CA 1
ATOM 1527 C C . GLU B 1 46 ? -5.668 26.391 21.234 1 97.69 46 GLU B C 1
ATOM 1529 O O . GLU B 1 46 ? -6.109 27.25 22.016 1 97.69 46 GLU B O 1
ATOM 1534 N N . THR B 1 47 ? -6.152 26.281 20.016 1 96.94 47 THR B N 1
ATOM 1535 C CA . THR B 1 47 ? -7.02 27.297 19.422 1 96.94 47 THR B CA 1
ATOM 1536 C C . THR B 1 47 ? -8.477 26.844 19.453 1 96.94 47 THR B C 1
ATOM 1538 O O . THR B 1 47 ? -9.375 27.609 19.109 1 96.94 47 THR B O 1
ATOM 1541 N N . LYS B 1 48 ? -8.711 25.656 19.875 1 96.88 48 LYS B N 1
ATOM 1542 C CA . LYS B 1 48 ? -10.039 25.062 19.938 1 96.88 48 LYS B CA 1
ATOM 1543 C C . LYS B 1 48 ? -10.711 25.094 18.562 1 96.88 48 LYS B C 1
ATOM 1545 O O . LYS B 1 48 ? -11.875 25.484 18.453 1 96.88 48 LYS B O 1
ATOM 1550 N N . GLY B 1 49 ? -9.945 24.781 17.578 1 97.31 49 GLY B N 1
ATOM 1551 C CA . GLY B 1 49 ? -10.453 24.781 16.219 1 97.31 49 GLY B CA 1
ATOM 1552 C C . GLY B 1 49 ? -9.508 24.125 15.227 1 97.31 49 GLY B C 1
ATOM 1553 O O . GLY B 1 49 ? -8.43 23.656 15.609 1 97.31 49 GLY B O 1
ATOM 1554 N N . PRO B 1 50 ? -9.961 24.031 13.953 1 98.5 50 PRO B N 1
ATOM 1555 C CA . PRO B 1 50 ? -9.117 23.422 12.922 1 98.5 50 PRO B CA 1
ATOM 1556 C C . PRO B 1 50 ? -7.867 24.25 12.617 1 98.5 50 PRO B C 1
ATOM 1558 O O . PRO B 1 50 ? -7.848 25.469 12.867 1 98.5 50 PRO B O 1
ATOM 1561 N N . VAL B 1 51 ? -6.836 23.578 12.148 1 98.75 51 VAL B N 1
ATOM 1562 C CA . VAL B 1 51 ? -5.527 24.188 11.906 1 98.75 51 VAL B CA 1
ATOM 1563 C C . VAL B 1 51 ? -5.289 24.328 10.406 1 98.75 51 VAL B C 1
ATOM 1565 O O . VAL B 1 51 ? -5.512 23.391 9.648 1 98.75 51 VAL B O 1
ATOM 1568 N N . LEU B 1 52 ? -4.863 25.453 10.008 1 98.81 52 LEU B N 1
ATOM 1569 C CA . LEU B 1 52 ? -4.59 25.703 8.594 1 98.81 52 LEU B CA 1
ATOM 1570 C C . LEU B 1 52 ? -3.363 24.938 8.133 1 98.81 52 LEU B C 1
ATOM 1572 O O . LEU B 1 52 ? -2.367 24.844 8.852 1 98.81 52 LEU B O 1
ATOM 1576 N N . ALA B 1 53 ? -3.463 24.453 6.871 1 98.75 53 ALA B N 1
ATOM 1577 C CA . ALA B 1 53 ? -2.314 23.781 6.277 1 98.75 53 ALA B CA 1
ATOM 1578 C C . ALA B 1 53 ? -1.086 24.672 6.266 1 98.75 53 ALA B C 1
ATOM 1580 O O . ALA B 1 53 ? 0.038 24.219 6.465 1 98.75 53 ALA B O 1
ATOM 1581 N N . SER B 1 54 ? -1.326 25.938 6.027 1 98.62 54 SER B N 1
ATOM 1582 C CA . SER B 1 54 ? -0.22 26.891 5.988 1 98.62 54 SER B CA 1
ATOM 1583 C C . SER B 1 54 ? 0.465 27 7.348 1 98.62 54 SER B C 1
ATOM 1585 O O . SER B 1 54 ? 1.682 27.172 7.422 1 98.62 54 SER B O 1
ATOM 1587 N N . GLU B 1 55 ? -0.302 26.922 8.414 1 98.62 55 GLU B N 1
ATOM 1588 C CA . GLU B 1 55 ? 0.267 26.953 9.758 1 98.62 55 GLU B CA 1
ATOM 1589 C C . GLU B 1 55 ? 1.085 25.688 10.031 1 98.62 55 GLU B C 1
ATOM 1591 O O . GLU B 1 55 ? 2.164 25.766 10.625 1 98.62 55 GLU B O 1
ATOM 1596 N N . VAL B 1 56 ? 0.599 24.594 9.609 1 98.75 56 VAL B N 1
ATOM 1597 C CA . VAL B 1 56 ? 1.325 23.328 9.758 1 98.75 56 VAL B CA 1
ATOM 1598 C C . VAL B 1 56 ? 2.654 23.406 9.008 1 98.75 56 VAL B C 1
ATOM 1600 O O . VAL B 1 56 ? 3.703 23.062 9.547 1 98.75 56 VAL B O 1
ATOM 1603 N N . ALA B 1 57 ? 2.564 23.922 7.75 1 98.75 57 ALA B N 1
ATOM 1604 C CA . ALA B 1 57 ? 3.762 24.047 6.926 1 98.75 57 ALA B CA 1
ATOM 1605 C C . ALA B 1 57 ? 4.809 24.922 7.613 1 98.75 57 ALA B C 1
ATOM 1607 O O . ALA B 1 57 ? 5.992 24.578 7.637 1 98.75 57 ALA B O 1
ATOM 1608 N N . SER B 1 58 ? 4.359 26 8.18 1 98.62 58 SER B N 1
ATOM 1609 C CA . SER B 1 58 ? 5.254 26.938 8.852 1 98.62 58 SER B CA 1
ATOM 1610 C C . SER B 1 58 ? 5.906 26.297 10.07 1 98.62 58 SER B C 1
ATOM 1612 O O . SER B 1 58 ? 7.121 26.406 10.258 1 98.62 58 SER B O 1
ATOM 1614 N N . LEU B 1 59 ? 5.156 25.625 10.852 1 98.12 59 LEU B N 1
ATOM 1615 C CA . LEU B 1 59 ? 5.637 25.047 12.102 1 98.12 59 LEU B CA 1
ATOM 1616 C C . LEU B 1 59 ? 6.543 23.859 11.844 1 98.12 59 LEU B C 1
ATOM 1618 O O . LEU B 1 59 ? 7.484 23.609 12.602 1 98.12 59 LEU B O 1
ATOM 1622 N N . CYS B 1 60 ? 6.289 23.125 10.773 1 98.12 60 CYS B N 1
ATOM 1623 C CA . CYS B 1 60 ? 7.059 21.922 10.461 1 98.12 60 CYS B CA 1
ATOM 1624 C C . CYS B 1 60 ? 8.156 22.234 9.453 1 98.12 60 CYS B C 1
ATOM 1626 O O . CYS B 1 60 ? 8.938 21.359 9.086 1 98.12 60 CYS B O 1
ATOM 1628 N N . HIS B 1 61 ? 8.234 23.438 9.008 1 98.12 61 HIS B N 1
ATOM 1629 C CA . HIS B 1 61 ? 9.242 23.891 8.055 1 98.12 61 HIS B CA 1
ATOM 1630 C C . HIS B 1 61 ? 9.18 23.062 6.77 1 98.12 61 HIS B C 1
ATOM 1632 O O . HIS B 1 61 ? 10.203 22.516 6.328 1 98.12 61 HIS B O 1
ATOM 1638 N N . THR B 1 62 ? 7.969 23 6.23 1 98.44 62 THR B N 1
ATOM 1639 C CA . THR B 1 62 ? 7.734 22.297 4.973 1 98.44 62 THR B CA 1
ATOM 1640 C C . THR B 1 62 ? 7.113 23.219 3.939 1 98.44 62 THR B C 1
ATOM 1642 O O . THR B 1 62 ? 6.758 24.359 4.258 1 98.44 62 THR B O 1
ATOM 1645 N N . ASP B 1 63 ? 7.09 22.781 2.645 1 97.81 63 ASP B N 1
ATOM 1646 C CA . ASP B 1 63 ? 6.508 23.578 1.567 1 97.81 63 ASP B CA 1
ATOM 1647 C C . ASP B 1 63 ? 4.996 23.703 1.733 1 97.81 63 ASP B C 1
ATOM 1649 O O . ASP B 1 63 ? 4.309 22.719 1.977 1 97.81 63 ASP B O 1
ATOM 1653 N N . LYS B 1 64 ? 4.457 24.891 1.565 1 97.62 64 LYS B N 1
ATOM 1654 C CA . LYS B 1 64 ? 3.055 25.188 1.84 1 97.62 64 LYS B CA 1
ATOM 1655 C C . LYS B 1 64 ? 2.133 24.375 0.935 1 97.62 64 LYS B C 1
ATOM 1657 O O . LYS B 1 64 ? 1.195 23.734 1.41 1 97.62 64 LYS B O 1
ATOM 1662 N N . ASP B 1 65 ? 2.408 24.391 -0.375 1 96.06 65 ASP B N 1
ATOM 1663 C CA . ASP B 1 65 ? 1.547 23.719 -1.337 1 96.06 65 ASP B CA 1
ATOM 1664 C C . ASP B 1 65 ? 1.582 22.203 -1.132 1 96.06 65 ASP B C 1
ATOM 1666 O O . ASP B 1 65 ? 0.536 21.547 -1.104 1 96.06 65 ASP B O 1
ATOM 1670 N N . PHE B 1 66 ? 2.773 21.672 -0.943 1 96.44 66 PHE B N 1
ATOM 1671 C CA . PHE B 1 66 ? 2.926 20.234 -0.773 1 96.44 66 PHE B CA 1
ATOM 1672 C C . PHE B 1 66 ? 2.365 19.781 0.571 1 96.44 66 PHE B C 1
ATOM 1674 O O . PHE B 1 66 ? 1.847 18.672 0.692 1 96.44 66 PHE B O 1
ATOM 1681 N N . THR B 1 67 ? 2.439 20.625 1.564 1 98.19 67 THR B N 1
ATOM 1682 C CA . THR B 1 67 ? 1.83 20.328 2.854 1 98.19 67 THR B CA 1
ATOM 1683 C C . THR B 1 67 ? 0.317 20.188 2.717 1 98.19 67 THR B C 1
ATOM 1685 O O . THR B 1 67 ? -0.263 19.203 3.188 1 98.19 67 THR B O 1
ATOM 1688 N N . TYR B 1 68 ? -0.287 21.125 1.99 1 98.31 68 TYR B N 1
ATOM 1689 C CA . TYR B 1 68 ? -1.73 21.047 1.789 1 98.31 68 TYR B CA 1
ATOM 1690 C C . TYR B 1 68 ? -2.111 19.797 1.02 1 98.31 68 TYR B C 1
ATOM 1692 O O . TYR B 1 68 ? -3.066 19.094 1.38 1 98.31 68 TYR B O 1
ATOM 1700 N N . ARG B 1 69 ? -1.393 19.5 0.012 1 96.56 69 ARG B N 1
ATOM 1701 C CA . ARG B 1 69 ? -1.686 18.328 -0.804 1 96.56 69 ARG B CA 1
ATOM 1702 C C . ARG B 1 69 ? -1.561 17.047 0.014 1 96.56 69 ARG B C 1
ATOM 1704 O O . ARG B 1 69 ? -2.371 16.125 -0.132 1 96.56 69 ARG B O 1
ATOM 1711 N N . LEU B 1 70 ? -0.505 16.969 0.811 1 97.69 70 LEU B N 1
ATOM 1712 C CA . LEU B 1 70 ? -0.335 15.797 1.657 1 97.69 70 LEU B CA 1
ATOM 1713 C C . LEU B 1 70 ? -1.496 15.664 2.637 1 97.69 70 LEU B C 1
ATOM 1715 O O . LEU B 1 70 ? -2.023 14.562 2.83 1 97.69 70 LEU B O 1
ATOM 1719 N N . LEU B 1 71 ? -1.884 16.797 3.236 1 98.62 71 LEU B N 1
ATOM 1720 C CA . LEU B 1 71 ? -2.971 16.766 4.207 1 98.62 71 LEU B CA 1
ATOM 1721 C C . LEU B 1 71 ? -4.289 16.391 3.537 1 98.62 71 LEU B C 1
ATOM 1723 O O . LEU B 1 71 ? -5.109 15.68 4.113 1 98.62 71 LEU B O 1
ATOM 1727 N N . ARG B 1 72 ? -4.488 16.875 2.326 1 98.12 72 ARG B N 1
ATOM 1728 C CA . ARG B 1 72 ? -5.68 16.484 1.575 1 98.12 72 ARG B CA 1
ATOM 1729 C C . ARG B 1 72 ? -5.691 14.992 1.278 1 98.12 72 ARG B C 1
ATOM 1731 O O . ARG B 1 72 ? -6.719 14.336 1.428 1 98.12 72 ARG B O 1
ATOM 1738 N N . ALA B 1 73 ? -4.574 14.531 0.847 1 96.94 73 ALA B N 1
ATOM 1739 C CA . ALA B 1 73 ? -4.461 13.094 0.608 1 96.94 73 ALA B CA 1
ATOM 1740 C C . ALA B 1 73 ? -4.727 12.297 1.886 1 96.94 73 ALA B C 1
ATOM 1742 O O . ALA B 1 73 ? -5.445 11.297 1.865 1 96.94 73 ALA B O 1
ATOM 1743 N N . ALA B 1 74 ? -4.184 12.758 3.016 1 98.31 74 ALA B N 1
ATOM 1744 C CA . ALA B 1 74 ? -4.371 12.094 4.305 1 98.31 74 ALA B CA 1
ATOM 1745 C C . ALA B 1 74 ? -5.84 12.094 4.711 1 98.31 74 ALA B C 1
ATOM 1747 O O . ALA B 1 74 ? -6.305 11.156 5.375 1 98.31 74 ALA B O 1
ATOM 1748 N N . SER B 1 75 ? -6.562 13.156 4.309 1 98.62 75 SER B N 1
ATOM 1749 C CA . SER B 1 75 ? -7.984 13.242 4.633 1 98.62 75 SER B CA 1
ATOM 1750 C C . SER B 1 75 ? -8.789 12.164 3.908 1 98.62 75 SER B C 1
ATOM 1752 O O . SER B 1 75 ? -9.773 11.664 4.441 1 98.62 75 SER B O 1
ATOM 1754 N N . THR B 1 76 ? -8.352 11.812 2.686 1 96.69 76 THR B N 1
ATOM 1755 C CA . THR B 1 76 ? -9.016 10.742 1.948 1 96.69 76 THR B CA 1
ATOM 1756 C C . THR B 1 76 ? -8.797 9.398 2.637 1 96.69 76 THR B C 1
ATOM 1758 O O . THR B 1 76 ? -9.586 8.469 2.443 1 96.69 76 THR B O 1
ATOM 1761 N N . LEU B 1 77 ? -7.766 9.305 3.455 1 97.19 77 LEU B N 1
ATOM 1762 C CA . LEU B 1 77 ? -7.488 8.094 4.227 1 97.19 77 LEU B CA 1
ATOM 1763 C C . LEU B 1 77 ? -8.102 8.188 5.621 1 97.19 77 LEU B C 1
ATOM 1765 O O . LEU B 1 77 ? -7.879 7.309 6.457 1 97.19 77 LEU B O 1
ATOM 1769 N N . SER B 1 78 ? -8.719 9.266 5.918 1 98.25 78 SER B N 1
ATOM 1770 C CA . SER B 1 78 ? -9.461 9.508 7.152 1 98.25 78 SER B CA 1
ATOM 1771 C C . SER B 1 78 ? -8.516 9.695 8.336 1 98.25 78 SER B C 1
ATOM 1773 O O . SER B 1 78 ? -8.883 9.43 9.477 1 98.25 78 SER B O 1
ATOM 1775 N N . LEU B 1 79 ? -7.309 10.094 8.062 1 98.62 79 LEU B N 1
ATOM 1776 C CA . LEU B 1 79 ? -6.344 10.328 9.133 1 98.62 79 LEU B CA 1
ATOM 1777 C C . LEU B 1 79 ? -6.516 11.719 9.727 1 98.62 79 LEU B C 1
ATOM 1779 O O . LEU B 1 79 ? -6.238 11.93 10.914 1 98.62 79 LEU B O 1
ATOM 1783 N N . VAL B 1 80 ? -6.93 12.617 8.883 1 98.88 80 VAL B N 1
ATOM 1784 C CA . VAL B 1 80 ? -7.309 13.969 9.266 1 98.88 80 VAL B CA 1
ATOM 1785 C C . VAL B 1 80 ? -8.633 14.344 8.602 1 98.88 80 VAL B C 1
ATOM 1787 O O . VAL B 1 80 ? -9.07 13.68 7.664 1 98.88 80 VAL B O 1
ATOM 1790 N N . LYS B 1 81 ? -9.258 15.297 9.148 1 98.81 81 LYS B N 1
ATOM 1791 C CA . LYS B 1 81 ? -10.484 15.836 8.562 1 98.81 81 LYS B CA 1
ATOM 1792 C C . LYS B 1 81 ? -10.25 17.219 7.977 1 98.81 81 LYS B C 1
ATOM 1794 O O . LYS B 1 81 ? -9.758 18.109 8.664 1 98.81 81 LYS B O 1
ATOM 1799 N N . GLU B 1 82 ? -10.5 17.344 6.73 1 98.81 82 GLU B N 1
ATOM 1800 C CA . GLU B 1 82 ? -10.492 18.672 6.121 1 98.81 82 GLU B CA 1
ATOM 1801 C C . GLU B 1 82 ? -11.812 19.406 6.359 1 98.81 82 GLU B C 1
ATOM 1803 O O . GLU B 1 82 ? -12.883 18.828 6.164 1 98.81 82 GLU B O 1
ATOM 1808 N N . HIS B 1 83 ? -11.711 20.641 6.82 1 98.56 83 HIS B N 1
ATOM 1809 C CA . HIS B 1 83 ? -12.922 21.406 7.125 1 98.56 83 HIS B CA 1
ATOM 1810 C C . HIS B 1 83 ? -13.242 22.391 6.008 1 98.56 83 HIS B C 1
ATOM 1812 O O . HIS B 1 83 ? -12.344 22.844 5.293 1 98.56 83 HIS B O 1
ATOM 1818 N N . ASP B 1 84 ? -14.469 22.656 5.867 1 97.06 84 ASP B N 1
ATOM 1819 C CA . ASP B 1 84 ? -14.922 23.625 4.875 1 97.06 84 ASP B CA 1
ATOM 1820 C C . ASP B 1 84 ? -14.617 25.062 5.316 1 97.06 84 ASP B C 1
ATOM 1822 O O . ASP B 1 84 ? -14.375 25.938 4.484 1 97.06 84 ASP B O 1
ATOM 1826 N N . TYR B 1 85 ? -14.688 25.219 6.641 1 95.19 85 TYR B N 1
ATOM 1827 C CA . TYR B 1 85 ? -14.414 26.531 7.211 1 95.19 85 TYR B CA 1
ATOM 1828 C C . TYR B 1 85 ? -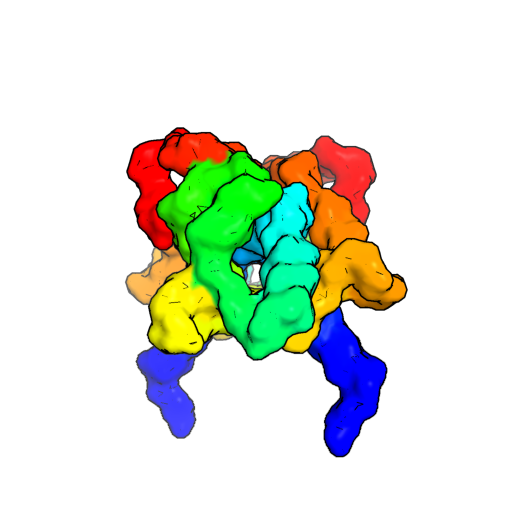13.594 26.422 8.484 1 95.19 85 TYR B C 1
ATOM 1830 O O . TYR B 1 85 ? -13.961 25.688 9.406 1 95.19 85 TYR B O 1
ATOM 1838 N N . PRO B 1 86 ? -12.508 27.281 8.492 1 96.44 86 PRO B N 1
ATOM 1839 C CA . PRO B 1 86 ? -11.883 27.984 7.375 1 96.44 86 PRO B CA 1
ATOM 1840 C C . PRO B 1 86 ? -11.359 27.047 6.293 1 96.44 86 PRO B C 1
ATOM 1842 O O . PRO B 1 86 ? -11.086 25.875 6.566 1 96.44 86 PRO B O 1
ATOM 1845 N N . GLN B 1 87 ? -11.273 27.484 5.117 1 97.31 87 GLN B N 1
ATOM 1846 C CA . GLN B 1 87 ? -10.766 26.656 4.02 1 97.31 87 GLN B CA 1
ATOM 1847 C C . GLN B 1 87 ? -9.336 26.219 4.285 1 97.31 87 GLN B C 1
ATOM 1849 O O . GLN B 1 87 ? -8.578 26.906 4.973 1 97.31 87 GLN B O 1
ATOM 1854 N N . TYR B 1 88 ? -8.984 24.969 3.842 1 98.19 88 TYR B N 1
ATOM 1855 C CA . TYR B 1 88 ? -7.641 24.422 3.912 1 98.19 88 TYR B CA 1
ATOM 1856 C C . TYR B 1 88 ? -7.238 24.141 5.355 1 98.19 88 TYR B C 1
ATOM 1858 O O . TYR B 1 88 ? -6.07 24.297 5.723 1 98.19 88 TYR B O 1
ATOM 1866 N N . SER B 1 89 ? -8.211 23.797 6.148 1 98.75 89 SER B N 1
ATOM 1867 C CA . SER B 1 89 ? -7.926 23.531 7.555 1 98.75 89 SER B CA 1
ATOM 1868 C C . SER B 1 89 ? -8.258 22.078 7.926 1 98.75 89 SER B C 1
ATOM 1870 O O . SER B 1 89 ? -9.062 21.438 7.258 1 98.75 89 SER B O 1
ATOM 1872 N N . PHE B 1 90 ? -7.582 21.641 8.992 1 98.88 90 PHE B N 1
ATOM 1873 C CA . PHE B 1 90 ? -7.633 20.203 9.305 1 98.88 90 PHE B CA 1
ATOM 1874 C C . PHE B 1 90 ? -7.66 19.984 10.812 1 98.88 90 PHE B C 1
ATOM 1876 O O . PHE B 1 90 ? -7.164 20.828 11.578 1 98.88 90 PHE B O 1
ATOM 1883 N N . THR B 1 91 ? -8.273 18.938 11.219 1 98.88 91 THR B N 1
ATOM 1884 C CA . THR B 1 91 ? -8.164 18.375 12.562 1 98.88 91 THR B CA 1
ATOM 1885 C C . THR B 1 91 ? -7.801 16.891 12.492 1 98.88 91 THR B C 1
ATOM 1887 O O . THR B 1 91 ? -7.977 16.25 11.453 1 98.88 91 THR B O 1
ATOM 1890 N N . VAL B 1 92 ? -7.25 16.422 13.57 1 98.69 92 VAL B N 1
ATOM 1891 C CA . VAL B 1 92 ? -6.922 15.008 13.648 1 98.69 92 VAL B CA 1
ATOM 1892 C C . VAL B 1 92 ? -8.188 14.203 13.93 1 98.69 92 VAL B C 1
ATOM 1894 O O . VAL B 1 92 ? -9.008 14.586 14.766 1 98.69 92 VAL B O 1
ATOM 1897 N N . THR B 1 93 ? -8.438 13.109 13.133 1 98.56 93 THR B N 1
ATOM 1898 C CA . THR B 1 93 ? -9.57 12.227 13.359 1 98.56 93 THR B CA 1
ATOM 1899 C C . THR B 1 93 ? -9.273 11.25 14.492 1 98.56 93 THR B C 1
ATOM 1901 O O . THR B 1 93 ? -8.156 11.203 15.008 1 98.56 93 THR B O 1
ATOM 1904 N N . ARG B 1 94 ? -10.305 10.516 14.859 1 97.06 94 ARG B N 1
ATOM 1905 C CA . ARG B 1 94 ? -10.094 9.438 15.82 1 97.06 94 ARG B CA 1
ATOM 1906 C C . ARG B 1 94 ? -9.039 8.453 15.312 1 97.06 94 ARG B C 1
ATOM 1908 O O . ARG B 1 94 ? -8.148 8.055 16.062 1 97.06 94 ARG B O 1
ATOM 1915 N N . LEU B 1 95 ? -9.094 8.047 14.062 1 97.88 95 LEU B N 1
ATOM 1916 C CA . LEU B 1 95 ? -8.125 7.148 13.453 1 97.88 95 LEU B CA 1
ATOM 1917 C C . LEU B 1 95 ? -6.723 7.75 13.5 1 97.88 95 LEU B C 1
ATOM 1919 O O . LEU B 1 95 ? -5.77 7.086 13.914 1 97.88 95 LEU B O 1
ATOM 1923 N N . GLY B 1 96 ? -6.645 9.008 13.133 1 98.31 96 GLY B N 1
ATOM 1924 C CA . GLY B 1 96 ? -5.359 9.688 13.102 1 98.31 96 GLY B CA 1
ATOM 1925 C C . GLY B 1 96 ? -4.727 9.844 14.477 1 98.31 96 GLY B C 1
ATOM 1926 O O . GLY B 1 96 ? -3.506 9.945 14.594 1 98.31 96 GLY B O 1
ATOM 1927 N N . SER B 1 97 ? -5.57 9.875 15.508 1 97.56 97 SER B N 1
ATOM 1928 C CA . SER B 1 97 ? -5.055 10.07 16.859 1 97.56 97 SER B CA 1
ATOM 1929 C C . SER B 1 97 ? -4.18 8.906 17.281 1 97.56 97 SER B C 1
ATOM 1931 O O . SER B 1 97 ? -3.396 9.023 18.234 1 97.56 97 SER B O 1
ATOM 1933 N N . LEU B 1 98 ? -4.223 7.785 16.609 1 97.38 98 LEU B N 1
ATOM 1934 C CA . LEU B 1 98 ? -3.371 6.641 16.906 1 97.38 98 LEU B CA 1
ATOM 1935 C C . LEU B 1 98 ? -1.93 6.914 16.484 1 97.38 98 LEU B C 1
ATOM 1937 O O . LEU B 1 98 ? -1.022 6.156 16.828 1 97.38 98 LEU B O 1
ATOM 1941 N N . LEU B 1 99 ? -1.695 8.008 15.859 1 97.88 99 LEU B N 1
ATOM 1942 C CA . LEU B 1 99 ? -0.373 8.336 15.336 1 97.88 99 LEU B CA 1
ATOM 1943 C C . LEU B 1 99 ? 0.325 9.352 16.234 1 97.88 99 LEU B C 1
ATOM 1945 O O . LEU B 1 99 ? 1.477 9.719 15.977 1 97.88 99 LEU B O 1
ATOM 1949 N N . LEU B 1 100 ? -0.38 9.797 17.234 1 98 100 LEU B N 1
ATOM 1950 C CA . LEU B 1 100 ? 0.177 10.805 18.125 1 98 100 LEU B CA 1
ATOM 1951 C C . LEU B 1 100 ? 1.355 10.242 18.922 1 98 100 LEU B C 1
ATOM 1953 O O . LEU B 1 100 ? 1.301 9.109 19.391 1 98 100 LEU B O 1
ATOM 1957 N N . LYS B 1 101 ? 2.387 11.008 19.016 1 95.75 101 LYS B N 1
ATOM 1958 C CA . LYS B 1 101 ? 3.627 10.578 19.656 1 95.75 101 LYS B CA 1
ATOM 1959 C C . LYS B 1 101 ? 3.422 10.336 21.156 1 95.75 101 LYS B C 1
ATOM 1961 O O . LYS B 1 101 ? 4.039 9.438 21.734 1 95.75 101 LYS B O 1
ATOM 1966 N N . ASP B 1 102 ? 2.564 11.023 21.844 1 93.81 102 ASP B N 1
ATOM 1967 C CA . ASP B 1 102 ? 2.438 10.977 23.312 1 93.81 102 ASP B CA 1
ATOM 1968 C C . ASP B 1 102 ? 1.347 9.992 23.734 1 93.81 102 ASP B C 1
ATOM 1970 O O . ASP B 1 102 ? 1.091 9.82 24.922 1 93.81 102 ASP B O 1
ATOM 1974 N N . ARG B 1 103 ? 0.723 9.367 22.828 1 93.75 103 ARG B N 1
ATOM 1975 C CA . ARG B 1 103 ? -0.303 8.375 23.141 1 93.75 103 ARG B CA 1
ATOM 1976 C C . ARG B 1 103 ? 0.324 7.039 23.516 1 93.75 103 ARG B C 1
ATOM 1978 O O . ARG B 1 103 ? 1.261 6.582 22.859 1 93.75 103 ARG B O 1
ATOM 1985 N N . GLU B 1 104 ? -0.097 6.406 24.562 1 92.06 104 GLU B N 1
ATOM 1986 C CA . GLU B 1 104 ? 0.454 5.152 25.062 1 92.06 104 GLU B CA 1
ATOM 1987 C C . GLU B 1 104 ? 0.249 4.02 24.062 1 92.06 104 GLU B C 1
ATOM 1989 O O . GLU B 1 104 ? 1.105 3.143 23.922 1 92.06 104 GLU B O 1
ATOM 1994 N N . ASP B 1 105 ? -0.859 4.02 23.422 1 93.5 105 ASP B N 1
ATOM 1995 C CA . ASP B 1 105 ? -1.185 2.957 22.469 1 93.5 105 ASP B CA 1
ATOM 1996 C C . ASP B 1 105 ? -0.995 3.432 21.031 1 93.5 105 ASP B C 1
ATOM 1998 O O . ASP B 1 105 ? -1.729 3.014 20.125 1 93.5 105 ASP B O 1
ATOM 2002 N N . SER B 1 106 ? -0.017 4.266 20.844 1 96.06 106 SER B N 1
ATOM 2003 C CA . SER B 1 106 ? 0.274 4.844 19.531 1 96.06 106 SER B CA 1
ATOM 2004 C C . SER B 1 106 ? 0.789 3.787 18.562 1 96.06 106 SER B C 1
ATOM 2006 O O . SER B 1 106 ? 1.572 2.916 18.953 1 96.06 106 SER B O 1
ATOM 2008 N N . ALA B 1 107 ? 0.339 3.902 17.359 1 95.62 107 ALA B N 1
ATOM 2009 C CA . ALA B 1 107 ? 0.833 3.031 16.297 1 95.62 107 ALA B CA 1
ATOM 2010 C C . ALA B 1 107 ? 2.061 3.633 15.617 1 95.62 107 ALA B C 1
ATOM 2012 O O . ALA B 1 107 ? 2.564 3.084 14.633 1 95.62 107 ALA B O 1
ATOM 2013 N N . ARG B 1 108 ? 2.549 4.711 16.109 1 94.94 108 ARG B N 1
ATOM 2014 C CA . ARG B 1 108 ? 3.637 5.469 15.508 1 94.94 108 ARG B CA 1
ATOM 2015 C C . ARG B 1 108 ? 4.867 4.594 15.297 1 94.94 108 ARG B C 1
ATOM 2017 O O . ARG B 1 108 ? 5.453 4.59 14.211 1 94.94 108 ARG B O 1
ATOM 2024 N N . GLY B 1 109 ? 5.273 3.918 16.25 1 92.75 109 GLY B N 1
ATOM 2025 C CA . GLY B 1 109 ? 6.438 3.051 16.156 1 92.75 109 GLY B CA 1
ATOM 2026 C C . GLY B 1 109 ? 6.32 2.014 15.047 1 92.75 109 GLY B C 1
ATOM 2027 O O . GLY B 1 109 ? 7.273 1.779 14.305 1 92.75 109 GLY B O 1
ATOM 2028 N N . LEU B 1 110 ? 5.188 1.427 15.039 1 88.31 110 LEU B N 1
ATOM 2029 C CA . LEU B 1 110 ? 4.91 0.435 14.008 1 88.31 110 LEU B CA 1
ATOM 2030 C C . LEU B 1 110 ? 5.043 1.047 12.617 1 88.31 110 LEU B C 1
ATOM 2032 O O . LEU B 1 110 ? 5.637 0.442 11.719 1 88.31 110 LEU B O 1
ATOM 2036 N N . ILE B 1 111 ? 4.559 2.221 12.391 1 92.06 111 ILE B N 1
ATOM 2037 C CA . ILE B 1 111 ? 4.547 2.896 11.094 1 92.06 111 ILE B CA 1
ATOM 2038 C C . ILE B 1 111 ? 5.977 3.242 10.68 1 92.06 111 ILE B C 1
ATOM 2040 O O . ILE B 1 111 ? 6.371 2.998 9.539 1 92.06 111 ILE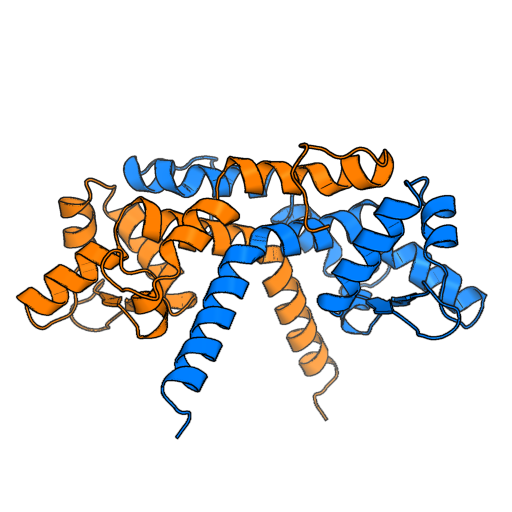 B O 1
ATOM 2044 N N . LEU B 1 112 ? 6.715 3.748 11.602 1 91.56 112 LEU B N 1
ATOM 2045 C CA . LEU B 1 112 ? 8.07 4.188 11.281 1 91.56 112 LEU B CA 1
ATOM 2046 C C . LEU B 1 112 ? 8.977 2.99 11.008 1 91.56 112 LEU B C 1
ATOM 2048 O O . LEU B 1 112 ? 9.891 3.076 10.18 1 91.56 112 LEU B O 1
ATOM 2052 N N . TRP B 1 113 ? 8.625 1.89 11.609 1 89 113 TRP B N 1
ATOM 2053 C CA . TRP B 1 113 ? 9.398 0.678 11.367 1 89 113 TRP B CA 1
ATOM 2054 C C . TRP B 1 113 ? 8.953 -0.011 10.086 1 89 113 TRP B C 1
ATOM 2056 O O . TRP B 1 113 ? 9.734 -0.143 9.141 1 89 113 TRP B O 1
ATOM 2066 N N . GLU B 1 114 ? 7.656 -0.345 10 1 86.75 114 GLU B N 1
ATOM 2067 C CA . GLU B 1 114 ? 7.113 -1.098 8.875 1 86.75 114 GLU B CA 1
ATOM 2068 C C . GLU B 1 114 ? 7.105 -0.258 7.602 1 86.75 114 GLU B C 1
ATOM 2070 O O . GLU B 1 114 ? 7.266 -0.789 6.5 1 86.75 114 GLU B O 1
ATOM 2075 N N . GLY B 1 115 ? 6.957 0.983 7.73 1 87.06 115 GLY B N 1
ATOM 2076 C CA . GLY B 1 115 ? 6.871 1.888 6.594 1 87.06 115 GLY B CA 1
ATOM 2077 C C . GLY B 1 115 ? 8.203 2.529 6.238 1 87.06 115 GLY B C 1
ATOM 2078 O O . GLY B 1 115 ? 8.258 3.445 5.418 1 87.06 115 GLY B O 1
ATOM 2079 N N . SER B 1 116 ? 9.258 2.041 6.906 1 89.31 116 SER B N 1
ATOM 2080 C CA . SER B 1 116 ? 10.562 2.621 6.613 1 89.31 116 SER B CA 1
ATOM 2081 C C . SER B 1 116 ? 10.93 2.436 5.145 1 89.31 116 SER B C 1
ATOM 2083 O O . SER B 1 116 ? 10.469 1.496 4.496 1 89.31 116 SER B O 1
ATOM 2085 N N . LYS B 1 117 ? 11.719 3.402 4.637 1 87.56 117 LYS B N 1
ATOM 2086 C CA . LYS B 1 117 ? 12.18 3.322 3.252 1 87.56 117 LYS B CA 1
ATOM 2087 C C . LYS B 1 117 ? 12.922 2.016 2.994 1 87.56 117 LYS B C 1
ATOM 2089 O O . LYS B 1 117 ? 12.781 1.418 1.924 1 87.56 117 LYS B O 1
ATOM 2094 N N . GLU B 1 118 ? 13.688 1.652 3.951 1 87.69 118 GLU B N 1
ATOM 2095 C CA . GLU B 1 118 ? 14.469 0.424 3.826 1 87.69 118 GLU B CA 1
ATOM 2096 C C . GLU B 1 118 ? 13.562 -0.788 3.633 1 87.69 118 GLU B C 1
ATOM 2098 O O . GLU B 1 118 ? 13.781 -1.595 2.729 1 87.69 118 GLU B O 1
ATOM 2103 N N . LEU B 1 119 ? 12.555 -0.902 4.488 1 87.06 119 LEU B N 1
ATOM 2104 C CA . LEU B 1 119 ? 11.656 -2.053 4.41 1 87.06 119 LEU B CA 1
ATOM 2105 C C . LEU B 1 119 ? 10.812 -2.002 3.141 1 87.06 119 LEU B C 1
ATOM 2107 O O . LEU B 1 119 ? 10.586 -3.031 2.5 1 87.06 119 LEU B O 1
ATOM 2111 N N . CYS B 1 120 ? 10.383 -0.858 2.787 1 89.5 120 CYS B N 1
ATOM 2112 C CA . CYS B 1 120 ? 9.617 -0.713 1.551 1 89.5 120 CYS B CA 1
ATOM 2113 C C . CYS B 1 120 ? 10.453 -1.13 0.346 1 89.5 120 CYS B C 1
ATOM 2115 O O . CYS B 1 120 ? 9.945 -1.766 -0.578 1 89.5 120 CYS B O 1
ATOM 2117 N N . HIS B 1 121 ? 11.758 -0.794 0.355 1 88 121 HIS B N 1
ATOM 2118 C CA . HIS B 1 121 ? 12.648 -1.155 -0.737 1 88 121 HIS B CA 1
ATOM 2119 C C . HIS B 1 121 ? 12.797 -2.668 -0.852 1 88 121 HIS B C 1
ATOM 2121 O O . HIS B 1 121 ? 12.922 -3.203 -1.957 1 88 121 HIS B O 1
ATOM 2127 N N . ILE B 1 122 ? 12.75 -3.297 0.231 1 88.19 122 ILE B N 1
ATOM 2128 C CA . ILE B 1 122 ? 12.891 -4.75 0.236 1 88.19 122 ILE B CA 1
ATOM 2129 C C . ILE B 1 122 ? 11.734 -5.383 -0.533 1 88.19 122 ILE B C 1
ATOM 2131 O O . ILE B 1 122 ? 11.938 -6.297 -1.336 1 88.19 122 ILE B O 1
ATOM 2135 N N . TRP B 1 123 ? 10.562 -4.902 -0.385 1 89.5 123 TRP B N 1
ATOM 2136 C CA . TRP B 1 123 ? 9.375 -5.477 -1.013 1 89.5 123 TRP B CA 1
ATOM 2137 C C . TRP B 1 123 ? 9.367 -5.199 -2.512 1 89.5 123 TRP B C 1
ATOM 2139 O O . TRP B 1 123 ? 8.742 -5.938 -3.283 1 89.5 123 TRP B O 1
ATOM 2149 N N . LEU B 1 124 ? 10.102 -4.219 -2.912 1 90 124 LEU B N 1
ATOM 2150 C CA . LEU B 1 124 ? 10.219 -3.945 -4.34 1 90 124 LEU B CA 1
ATOM 2151 C C . LEU B 1 124 ? 11.031 -5.031 -5.035 1 90 124 LEU B C 1
ATOM 2153 O O . LEU B 1 124 ? 10.992 -5.156 -6.262 1 90 124 LEU B O 1
ATOM 2157 N N . GLU B 1 125 ? 11.719 -5.816 -4.246 1 92.5 125 GLU B N 1
ATOM 2158 C CA . GLU B 1 125 ? 12.562 -6.879 -4.793 1 92.5 125 GLU B CA 1
ATOM 2159 C C . GLU B 1 125 ? 11.867 -8.234 -4.695 1 92.5 125 GLU B C 1
ATOM 2161 O O . GLU B 1 125 ? 12.508 -9.273 -4.887 1 92.5 125 GLU B O 1
ATOM 2166 N N . LEU B 1 126 ? 10.633 -8.234 -4.461 1 93.94 126 LEU B N 1
ATOM 2167 C CA . LEU B 1 126 ? 9.875 -9.461 -4.223 1 93.94 126 LEU B CA 1
ATOM 2168 C C . LEU B 1 126 ? 9.938 -10.383 -5.438 1 93.94 126 LEU B C 1
ATOM 2170 O O . LEU B 1 126 ? 10.117 -11.594 -5.293 1 93.94 126 LEU B O 1
ATOM 2174 N N . GLU B 1 127 ? 9.82 -9.844 -6.637 1 94.5 127 GLU B N 1
ATOM 2175 C CA . GLU B 1 127 ? 9.859 -10.656 -7.848 1 94.5 127 GLU B CA 1
ATOM 2176 C C . GLU B 1 127 ? 11.164 -11.438 -7.953 1 94.5 127 GLU B C 1
ATOM 2178 O O . GLU B 1 127 ? 11.164 -12.633 -8.242 1 94.5 127 GLU B O 1
AT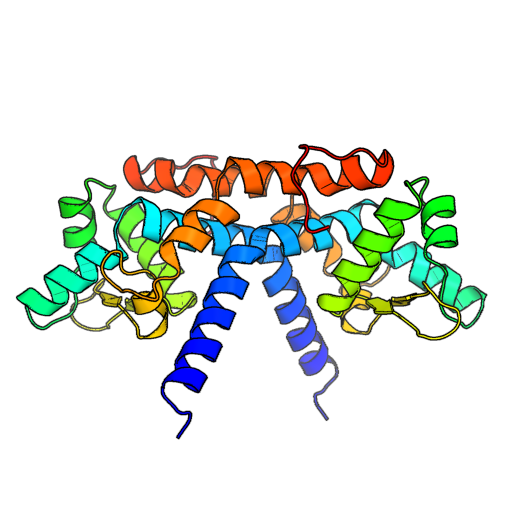OM 2183 N N . LYS B 1 128 ? 12.25 -10.75 -7.695 1 94.62 128 LYS B N 1
ATOM 2184 C CA . LYS B 1 128 ? 13.555 -11.406 -7.719 1 94.62 128 LYS B CA 1
ATOM 2185 C C . LYS B 1 128 ? 13.633 -12.508 -6.668 1 94.62 128 LYS B C 1
ATOM 2187 O O . LYS B 1 128 ? 14.18 -13.586 -6.934 1 94.62 128 LYS B O 1
ATOM 2192 N N . ALA B 1 129 ? 13.094 -12.211 -5.473 1 94.44 129 ALA B N 1
ATOM 2193 C CA . ALA B 1 129 ? 13.094 -13.195 -4.395 1 94.44 129 ALA B CA 1
ATOM 2194 C C . ALA B 1 129 ? 12.32 -14.445 -4.793 1 94.44 129 ALA B C 1
ATOM 2196 O O . ALA B 1 129 ? 12.766 -15.57 -4.543 1 94.44 129 ALA B O 1
ATOM 2197 N N . VAL B 1 130 ? 11.25 -14.297 -5.449 1 96.5 130 VAL B N 1
ATOM 2198 C CA . VAL B 1 130 ? 10.414 -15.422 -5.832 1 96.5 130 VAL B CA 1
ATOM 2199 C C . VAL B 1 130 ? 11.086 -16.219 -6.945 1 96.5 130 VAL B C 1
ATOM 2201 O O . VAL B 1 130 ? 11.016 -17.453 -6.969 1 96.5 130 VAL B O 1
ATOM 2204 N N . LYS B 1 131 ? 11.773 -15.555 -7.848 1 96.62 131 LYS B N 1
ATOM 2205 C CA . LYS B 1 131 ? 12.461 -16.219 -8.945 1 96.62 131 LYS B CA 1
ATOM 2206 C C . LYS B 1 131 ? 13.656 -17.016 -8.438 1 96.62 131 LYS B C 1
ATOM 2208 O O . LYS B 1 131 ? 13.906 -18.141 -8.891 1 96.62 131 LYS B O 1
ATOM 2213 N N . THR B 1 132 ? 14.32 -16.484 -7.414 1 94.44 132 THR B N 1
ATOM 2214 C CA . THR B 1 132 ? 15.617 -17.031 -7.047 1 94.44 132 THR B CA 1
ATOM 2215 C C . THR B 1 132 ? 15.5 -17.891 -5.789 1 94.44 132 THR B C 1
ATOM 2217 O O . THR B 1 132 ? 16.375 -18.719 -5.512 1 94.44 132 T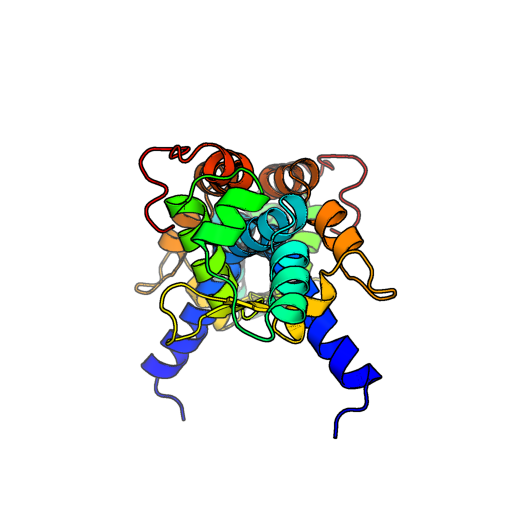HR B O 1
ATOM 2220 N N . GLY B 1 133 ? 14.508 -17.578 -5.012 1 92.94 133 GLY B N 1
ATOM 2221 C CA . GLY B 1 133 ? 14.367 -18.25 -3.727 1 92.94 133 GLY B CA 1
ATOM 2222 C C . GLY B 1 133 ? 15.297 -17.703 -2.662 1 92.94 133 GLY B C 1
ATOM 2223 O O . GLY B 1 133 ? 15.523 -18.344 -1.635 1 92.94 133 GLY B O 1
ATOM 2224 N N . LYS B 1 134 ? 15.828 -16.547 -2.959 1 89.12 134 LYS B N 1
ATOM 2225 C CA . LYS B 1 134 ? 16.766 -15.938 -2.018 1 89.12 134 LYS B CA 1
ATOM 2226 C C . LYS B 1 134 ? 16.125 -14.758 -1.292 1 89.12 134 LYS B C 1
ATOM 2228 O O . LYS B 1 134 ? 15.375 -13.977 -1.895 1 89.12 134 LYS B O 1
ATOM 2233 N N . LYS B 1 135 ? 16.328 -14.922 0.017 1 80.12 135 LYS B N 1
ATOM 2234 C CA . LYS B 1 135 ? 15.875 -13.781 0.805 1 80.12 135 LYS B CA 1
ATOM 2235 C C . LYS B 1 135 ? 16.609 -12.5 0.397 1 80.12 135 LYS B C 1
ATOM 2237 O O . LYS B 1 135 ? 17.797 -12.523 0.106 1 80.12 135 LYS B O 1
ATOM 2242 N N . VAL B 1 136 ? 15.891 -11.539 0.14 1 71.62 136 VAL B N 1
ATOM 2243 C CA . VAL B 1 136 ? 16.531 -10.281 -0.229 1 71.62 136 VAL B CA 1
ATOM 2244 C C . VAL B 1 136 ? 17.281 -9.711 0.969 1 71.62 136 VAL B C 1
ATOM 2246 O O . VAL B 1 136 ? 18.453 -9.305 0.846 1 71.62 136 VAL B O 1
ATOM 2249 N N . THR B 1 137 ? 16.719 -9.289 1.96 1 61.09 137 THR B N 1
ATOM 2250 C CA . THR B 1 137 ? 17.422 -8.93 3.182 1 61.09 137 THR B CA 1
ATOM 2251 C C . THR B 1 137 ? 17.094 -9.906 4.309 1 61.09 137 THR B C 1
ATOM 2253 O O . THR B 1 137 ? 16.031 -10.539 4.293 1 61.09 137 THR B O 1
ATOM 2256 N N . GLY B 1 138 ? 18.047 -10.406 5.191 1 50.25 138 GLY B N 1
ATOM 2257 C CA . GLY B 1 138 ? 17.859 -11.297 6.328 1 50.25 138 GLY B CA 1
ATOM 2258 C C . GLY B 1 138 ? 16.469 -11.211 6.93 1 50.25 138 GLY B C 1
ATOM 2259 O O . GLY B 1 138 ? 16.016 -12.156 7.574 1 50.25 138 GLY B O 1
ATOM 2260 N N . ASP B 1 139 ? 15.883 -10.133 7.062 1 46.12 139 ASP B N 1
ATOM 2261 C CA . ASP B 1 139 ? 14.711 -9.977 7.926 1 46.12 139 ASP B CA 1
ATOM 2262 C C . ASP B 1 139 ? 13.422 -10.039 7.117 1 46.12 139 ASP B C 1
ATOM 2264 O O . ASP B 1 139 ? 12.359 -9.641 7.605 1 46.12 139 ASP B O 1
ATOM 2268 N N . MET B 1 140 ? 13.375 -10.18 5.922 1 48.31 140 MET B N 1
ATOM 2269 C CA . MET B 1 140 ? 12.016 -10.141 5.387 1 48.31 140 MET B CA 1
ATOM 2270 C C . MET B 1 140 ? 11.172 -11.266 5.973 1 48.31 140 MET B C 1
ATOM 2272 O O . MET B 1 140 ? 11.234 -12.406 5.508 1 48.31 140 MET B O 1
ATOM 2276 N N . PHE B 1 141 ? 11.133 -11.289 7.297 1 44.44 141 PHE B N 1
ATOM 2277 C CA . PHE B 1 141 ? 10.523 -12.375 8.055 1 44.44 141 PHE B CA 1
ATOM 2278 C C . PHE B 1 141 ? 9.195 -12.781 7.441 1 44.44 141 PHE B C 1
ATOM 2280 O O . PHE B 1 141 ? 8.844 -13.969 7.434 1 44.44 141 PHE B O 1
ATOM 2287 N N . TRP B 1 142 ? 8.281 -11.82 7.203 1 46.53 142 TRP B N 1
ATOM 2288 C CA . TRP B 1 142 ? 6.906 -12.289 7.266 1 46.53 142 TRP B CA 1
ATOM 2289 C C . TRP B 1 142 ? 6.566 -13.141 6.047 1 46.53 142 TRP B C 1
ATOM 2291 O O . TRP B 1 142 ? 5.562 -13.859 6.039 1 46.53 142 TRP B O 1
ATOM 2301 N N . LEU B 1 143 ? 7.199 -12.789 4.945 1 40.72 143 LEU B N 1
ATOM 2302 C CA . LEU B 1 143 ? 6.785 -13.766 3.943 1 40.72 143 LEU B CA 1
ATOM 2303 C C . LEU B 1 143 ? 7.617 -15.039 4.047 1 40.72 143 LEU B C 1
ATOM 2305 O O . LEU B 1 143 ? 8.828 -14.977 4.293 1 40.72 143 LEU B O 1
#

Radius of gyration: 20.73 Å; Cα contacts (8 Å, |Δi|>4): 433; chains: 2; bounding box: 46×59×47 Å

pLDDT: mean 92.24, std 11.69, range [40.72, 98.88]